Protein AF-A0A6A7FPW4-F1 (afdb_monomer_lite)

Secondary structure (DSSP, 8-state):
-EE--S-TT-EEEEEEEEETTEEEEEEEEEEE-GGG-EEEEEEEE-HHHHHHHHTTB-TTBPPPEEEEEEEEETTEEEEEEEEESSS-GGGTT-EEEEEEESS-HHHHHHHS-TTSEEEEE-TT-GGGSHHHHHBSS-GGG-S---S-TT------------------------S-HHHHHHHHHTTS----------------------PEEEEEEEE------

Organism: NCBI:txid1518452

Structure (mmCIF, N/CA/C/O backbone):
data_AF-A0A6A7FPW4-F1
#
_entry.id   AF-A0A6A7FPW4-F1
#
loop_
_atom_site.group_PDB
_atom_site.id
_atom_site.type_symbol
_atom_site.label_atom_id
_atom_site.label_alt_id
_atom_site.label_comp_id
_atom_site.label_asym_id
_atom_site.label_entity_id
_atom_site.label_seq_id
_atom_site.pdbx_PDB_ins_code
_atom_site.Cartn_x
_atom_site.Cartn_y
_atom_site.Cartn_z
_atom_site.occupancy
_atom_site.B_iso_or_equiv
_atom_site.auth_seq_id
_atom_site.auth_comp_id
_atom_site.auth_asym_id
_atom_site.auth_atom_id
_atom_site.pdbx_PDB_model_num
ATOM 1 N N . MET A 1 1 ? 3.398 -4.341 -7.302 1.00 93.88 1 MET A N 1
ATOM 2 C CA . MET A 1 1 ? 4.609 -5.181 -7.276 1.00 93.88 1 MET A CA 1
ATOM 3 C C . MET A 1 1 ? 5.795 -4.285 -6.994 1.00 93.88 1 MET A C 1
ATOM 5 O O . MET A 1 1 ? 5.805 -3.175 -7.522 1.00 93.88 1 MET A O 1
ATOM 9 N N . TYR A 1 2 ? 6.725 -4.730 -6.154 1.00 96.38 2 TYR A N 1
ATOM 10 C CA . TYR A 1 2 ? 7.958 -3.999 -5.864 1.00 96.38 2 TYR A CA 1
ATOM 11 C C . TYR A 1 2 ? 9.016 -4.259 -6.936 1.00 96.38 2 TYR A C 1
ATOM 13 O O . TYR A 1 2 ? 9.001 -5.298 -7.596 1.00 96.38 2 TYR A O 1
ATOM 21 N N . LEU A 1 3 ? 9.867 -3.266 -7.150 1.00 96.25 3 LEU A N 1
ATOM 22 C CA . LEU A 1 3 ? 10.919 -3.263 -8.156 1.00 96.25 3 LEU A CA 1
ATOM 23 C C . LEU A 1 3 ? 12.272 -3.187 -7.465 1.00 96.25 3 LEU A C 1
ATOM 25 O O . LEU A 1 3 ? 12.379 -2.608 -6.381 1.00 96.25 3 LEU A O 1
ATOM 29 N N . ARG A 1 4 ? 13.295 -3.742 -8.113 1.00 93.56 4 ARG A N 1
ATOM 30 C CA . ARG A 1 4 ? 14.661 -3.716 -7.594 1.00 93.56 4 ARG A CA 1
ATOM 31 C C . ARG A 1 4 ? 15.140 -2.269 -7.447 1.00 93.56 4 ARG A C 1
ATOM 33 O O . ARG A 1 4 ? 15.002 -1.462 -8.365 1.00 93.56 4 ARG A O 1
ATOM 40 N N . THR A 1 5 ? 15.723 -1.945 -6.298 1.00 90.25 5 THR A N 1
ATOM 41 C CA . THR A 1 5 ? 16.347 -0.643 -6.034 1.00 90.25 5 THR A CA 1
ATOM 42 C C . THR A 1 5 ? 17.806 -0.830 -5.629 1.00 90.25 5 THR A C 1
ATOM 44 O O . THR A 1 5 ? 18.178 -1.834 -5.027 1.00 90.25 5 THR A O 1
ATOM 47 N N . ASN A 1 6 ? 18.644 0.161 -5.938 1.00 84.00 6 ASN A N 1
ATOM 48 C CA . ASN A 1 6 ? 20.071 0.131 -5.588 1.00 84.00 6 ASN A CA 1
ATOM 49 C C . ASN A 1 6 ? 20.334 0.509 -4.119 1.00 84.00 6 ASN A C 1
ATOM 51 O O . ASN A 1 6 ? 21.436 0.322 -3.613 1.00 84.00 6 ASN A O 1
ATOM 55 N N . SER A 1 7 ? 19.323 1.032 -3.418 1.00 84.56 7 SER A N 1
ATOM 56 C CA . SER A 1 7 ? 19.434 1.492 -2.035 1.00 84.56 7 SER A CA 1
ATOM 57 C C . SER A 1 7 ? 18.351 0.866 -1.172 1.00 84.56 7 SER A C 1
ATOM 59 O O . SER A 1 7 ? 17.165 0.968 -1.478 1.00 84.56 7 SER A O 1
ATOM 61 N N . ARG A 1 8 ? 18.751 0.310 -0.021 1.00 78.56 8 ARG A N 1
ATOM 62 C CA . ARG A 1 8 ? 17.824 -0.234 0.991 1.00 78.56 8 ARG A CA 1
ATOM 63 C C . ARG A 1 8 ? 16.905 0.821 1.608 1.00 78.56 8 ARG A C 1
ATOM 65 O O . ARG A 1 8 ? 15.891 0.477 2.202 1.00 78.56 8 ARG A O 1
ATOM 72 N N . LYS A 1 9 ? 17.257 2.101 1.471 1.00 84.12 9 LYS A N 1
ATOM 73 C CA . LYS A 1 9 ? 16.432 3.227 1.918 1.00 84.12 9 LYS A CA 1
ATOM 74 C C . LYS A 1 9 ? 15.424 3.670 0.855 1.00 84.12 9 LYS A C 1
ATOM 76 O O . LYS A 1 9 ? 14.662 4.591 1.096 1.00 84.12 9 LYS A O 1
ATOM 81 N N . MET A 1 10 ? 15.409 3.048 -0.321 1.00 89.38 10 MET A N 1
ATOM 82 C CA . MET A 1 10 ? 14.499 3.399 -1.404 1.00 89.38 10 MET A CA 1
ATOM 83 C C . MET A 1 10 ? 13.593 2.220 -1.730 1.00 89.38 10 MET A C 1
ATOM 85 O O . MET A 1 10 ? 14.057 1.096 -1.911 1.00 89.38 10 MET A O 1
ATOM 89 N N . GLN A 1 11 ? 12.301 2.494 -1.870 1.00 93.88 11 GLN A N 1
ATOM 90 C CA . GLN A 1 11 ? 11.331 1.521 -2.355 1.00 93.88 11 GLN A CA 1
ATOM 91 C C . GLN A 1 11 ? 10.734 2.018 -3.664 1.00 93.88 11 GLN A C 1
ATOM 93 O O . GLN A 1 11 ? 10.229 3.137 -3.732 1.00 93.88 11 GLN A O 1
ATOM 98 N N . ALA A 1 12 ? 10.751 1.172 -4.688 1.00 95.69 12 ALA A N 1
ATOM 99 C CA . ALA A 1 12 ? 10.063 1.425 -5.942 1.00 95.69 12 ALA A CA 1
ATOM 100 C C . ALA A 1 12 ? 8.992 0.359 -6.153 1.00 95.69 12 ALA A C 1
ATOM 102 O O . ALA A 1 12 ? 9.189 -0.818 -5.845 1.00 95.69 12 ALA A O 1
ATOM 103 N N . ARG A 1 13 ? 7.831 0.762 -6.662 1.00 96.94 13 ARG A N 1
ATOM 104 C CA . ARG A 1 13 ? 6.754 -0.166 -7.002 1.00 96.94 13 ARG A CA 1
ATOM 105 C C . ARG A 1 13 ? 6.012 0.285 -8.241 1.00 96.94 13 ARG A C 1
ATOM 107 O O . ARG A 1 13 ? 5.817 1.475 -8.465 1.00 96.94 13 ARG A O 1
ATOM 114 N N . VAL A 1 14 ? 5.491 -0.690 -8.971 1.00 97.38 14 VAL A N 1
ATOM 115 C CA . VAL A 1 14 ? 4.517 -0.463 -10.033 1.00 97.38 14 VAL A CA 1
ATOM 116 C C . VAL A 1 14 ? 3.176 -1.098 -9.665 1.00 97.38 14 VAL A C 1
ATOM 118 O O . VAL A 1 14 ? 3.102 -2.212 -9.125 1.00 97.38 14 VAL A O 1
ATOM 121 N N . ARG A 1 15 ? 2.089 -0.376 -9.929 1.00 96.75 15 ARG A N 1
ATOM 122 C CA . ARG A 1 15 ? 0.710 -0.801 -9.688 1.00 96.75 15 ARG A CA 1
ATOM 123 C C . ARG A 1 15 ? -0.056 -0.815 -11.000 1.00 96.75 15 ARG A C 1
ATOM 125 O O . ARG A 1 15 ? 0.010 0.136 -11.763 1.00 96.75 15 ARG A O 1
ATOM 132 N N . LYS A 1 16 ? -0.829 -1.878 -11.202 1.00 96.44 16 LYS A N 1
ATOM 133 C CA . LYS A 1 16 ? -1.913 -1.959 -12.180 1.00 96.44 16 LYS A CA 1
ATOM 134 C C . LYS A 1 16 ? -3.228 -1.894 -11.406 1.00 96.44 16 LYS A C 1
ATOM 136 O O . LYS A 1 16 ? -3.387 -2.622 -10.424 1.00 96.44 16 LYS A O 1
ATOM 141 N N . ARG A 1 17 ? -4.154 -1.030 -11.806 1.00 95.62 17 ARG A N 1
ATOM 142 C CA . ARG A 1 17 ? -5.507 -0.942 -11.241 1.00 95.62 17 ARG A CA 1
ATOM 143 C C . ARG A 1 17 ? -6.504 -0.973 -12.385 1.00 95.62 17 ARG A C 1
ATOM 145 O O . ARG A 1 17 ? -6.276 -0.335 -13.399 1.00 95.62 17 ARG A O 1
ATOM 152 N N . GLY A 1 18 ? -7.605 -1.693 -12.233 1.00 93.38 18 GLY A N 1
ATOM 153 C CA . GLY A 1 18 ? -8.605 -1.737 -13.285 1.00 93.38 18 GLY A CA 1
ATOM 154 C C . GLY A 1 18 ? -9.732 -2.713 -13.015 1.00 93.38 18 GLY A C 1
ATOM 155 O O . GLY A 1 18 ? -9.607 -3.586 -12.159 1.00 93.38 18 GLY A O 1
ATOM 156 N N . ALA A 1 19 ? -10.807 -2.549 -13.773 1.00 89.38 19 ALA A N 1
ATOM 157 C CA . ALA A 1 19 ? -11.955 -3.442 -13.838 1.00 89.38 19 ALA A CA 1
ATOM 158 C C . ALA A 1 19 ? -12.462 -3.463 -15.287 1.00 89.38 19 ALA A C 1
ATOM 160 O O . ALA A 1 19 ? -12.210 -2.518 -16.035 1.00 89.38 19 ALA A O 1
ATOM 161 N N . ASN A 1 20 ? -13.156 -4.533 -15.682 1.00 90.12 20 ASN A N 1
ATOM 162 C CA . ASN A 1 20 ? -13.816 -4.647 -16.991 1.00 90.12 20 ASN A CA 1
ATOM 163 C C . ASN A 1 20 ? -12.886 -4.349 -18.187 1.00 90.12 20 ASN A C 1
ATOM 165 O O . ASN A 1 20 ? -13.249 -3.620 -19.100 1.00 90.12 20 ASN A O 1
ATOM 169 N N . GLY A 1 21 ? -11.649 -4.853 -18.148 1.00 89.19 21 GLY A N 1
ATOM 170 C CA . GLY A 1 21 ? -10.657 -4.659 -19.217 1.00 89.19 21 GLY A CA 1
ATOM 171 C C . GLY A 1 21 ? -9.939 -3.302 -19.229 1.00 89.19 21 GLY A C 1
ATOM 172 O O . GLY A 1 21 ? -8.865 -3.205 -19.813 1.00 89.19 21 GLY A O 1
ATOM 173 N N . ASN A 1 22 ? -10.443 -2.288 -18.517 1.00 93.50 22 ASN A N 1
ATOM 174 C CA . ASN A 1 22 ? -9.829 -0.958 -18.459 1.00 93.50 22 ASN A CA 1
ATOM 175 C C . ASN A 1 22 ? -8.827 -0.858 -17.316 1.00 93.50 22 ASN A C 1
ATOM 177 O O . ASN A 1 22 ? -9.140 -1.207 -16.171 1.00 93.50 22 ASN A O 1
ATOM 181 N N . HIS A 1 23 ? -7.607 -0.409 -17.616 1.00 96.19 23 HIS A N 1
ATOM 182 C CA . HIS A 1 23 ? -6.488 -0.443 -16.679 1.00 96.19 23 HIS A CA 1
ATOM 183 C C . HIS A 1 23 ? -5.724 0.883 -16.645 1.00 96.19 23 HIS A C 1
ATOM 185 O O . HIS A 1 23 ? -5.383 1.434 -17.685 1.00 96.19 23 HIS A O 1
ATOM 191 N N . SER A 1 24 ? -5.406 1.349 -15.440 1.00 96.81 24 SER A N 1
ATOM 192 C CA . SER A 1 24 ? -4.439 2.410 -15.179 1.00 96.81 24 SER A CA 1
ATOM 193 C C . SER A 1 24 ? -3.189 1.844 -14.514 1.00 96.81 24 SER A C 1
ATOM 195 O O . SER A 1 24 ? -3.234 0.840 -13.785 1.00 96.81 24 SER A O 1
ATOM 197 N N . TYR A 1 25 ? -2.059 2.492 -14.780 1.00 97.88 25 TYR A N 1
ATOM 198 C CA . TYR A 1 25 ? -0.754 2.058 -14.311 1.00 97.88 25 TYR A CA 1
ATOM 199 C C . TYR A 1 25 ? -0.054 3.210 -13.610 1.00 97.88 25 TYR A C 1
ATOM 201 O O . TYR A 1 25 ? 0.018 4.319 -14.129 1.00 97.88 25 TYR A O 1
ATOM 209 N N . THR A 1 26 ? 0.476 2.943 -12.425 1.00 97.69 26 THR A N 1
ATOM 210 C CA . THR A 1 26 ? 1.168 3.951 -11.624 1.00 97.69 26 THR A CA 1
ATOM 211 C C . THR A 1 26 ? 2.503 3.398 -11.170 1.00 97.69 26 THR A C 1
ATOM 213 O O . THR A 1 26 ? 2.572 2.289 -10.636 1.00 97.69 26 THR A O 1
ATOM 216 N N . TYR A 1 27 ? 3.547 4.190 -11.349 1.00 97.38 27 TYR A N 1
ATOM 217 C CA . TYR A 1 27 ? 4.867 3.959 -10.793 1.00 97.38 27 TYR A CA 1
ATOM 218 C C . TYR A 1 27 ? 5.038 4.827 -9.544 1.00 97.38 27 TYR A C 1
ATOM 220 O O . TYR A 1 27 ? 4.577 5.967 -9.501 1.00 97.38 27 TYR A O 1
ATOM 228 N N . THR A 1 28 ? 5.628 4.283 -8.485 1.00 96.12 28 THR A N 1
ATOM 229 C CA . THR A 1 28 ? 5.795 4.990 -7.213 1.00 96.12 28 THR A CA 1
ATOM 230 C C . THR A 1 28 ? 7.192 4.774 -6.665 1.00 96.12 28 THR A C 1
ATOM 232 O O . THR A 1 28 ? 7.610 3.625 -6.522 1.00 96.12 28 THR A O 1
ATOM 235 N N . ILE A 1 29 ? 7.869 5.863 -6.302 1.00 94.12 29 ILE A N 1
ATOM 236 C CA . ILE A 1 29 ? 9.139 5.842 -5.568 1.00 94.12 29 ILE A CA 1
ATOM 237 C C . ILE A 1 29 ? 8.903 6.441 -4.189 1.00 94.12 29 ILE A C 1
ATOM 239 O O . ILE A 1 29 ? 8.349 7.531 -4.075 1.00 94.12 29 ILE A O 1
ATOM 243 N N . ARG A 1 30 ? 9.371 5.748 -3.153 1.00 91.62 30 ARG A N 1
ATOM 244 C CA . ARG A 1 30 ? 9.494 6.268 -1.792 1.00 91.62 30 ARG A CA 1
ATOM 245 C C . ARG A 1 30 ? 10.971 6.351 -1.440 1.00 91.62 30 ARG A C 1
ATOM 247 O O . ARG A 1 30 ? 11.658 5.328 -1.477 1.00 91.62 30 ARG A O 1
ATOM 254 N N . LYS A 1 31 ? 11.450 7.545 -1.102 1.00 87.94 31 LYS A N 1
ATOM 255 C CA . LYS A 1 31 ? 12.828 7.779 -0.650 1.00 87.94 31 LYS A CA 1
ATOM 256 C C . LYS A 1 31 ? 12.838 8.739 0.544 1.00 87.94 31 LYS A C 1
ATOM 258 O O . LYS A 1 31 ? 11.992 9.632 0.595 1.00 87.94 31 LYS A O 1
ATOM 263 N N . PRO A 1 32 ? 13.749 8.568 1.512 1.00 81.44 32 PRO A N 1
ATOM 264 C CA . PRO A 1 32 ? 13.927 9.537 2.574 1.00 81.44 32 PRO A CA 1
ATOM 265 C C . PRO A 1 32 ? 14.565 10.803 2.011 1.00 81.44 32 PRO A C 1
ATOM 267 O O . PRO A 1 32 ? 15.451 10.743 1.156 1.00 81.44 32 PRO A O 1
ATOM 270 N N . GLU A 1 33 ? 14.125 11.938 2.526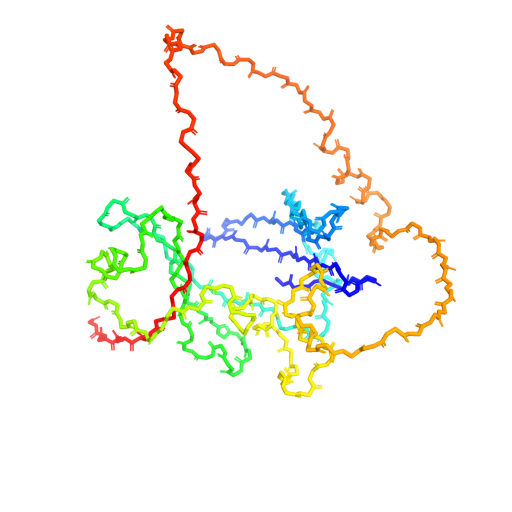 1.00 77.44 33 GLU A N 1
ATOM 271 C CA . GLU A 1 33 ? 14.728 13.239 2.286 1.00 77.44 33 GLU A CA 1
ATOM 272 C C . GLU A 1 33 ? 15.519 13.696 3.524 1.00 77.44 33 GLU A C 1
ATOM 274 O O . GLU A 1 33 ? 15.566 13.026 4.566 1.00 77.44 33 GLU A O 1
ATOM 279 N N . LYS A 1 34 ? 16.186 14.847 3.407 1.00 65.69 34 LYS A N 1
ATOM 280 C CA . LYS A 1 34 ? 16.833 15.528 4.527 1.00 65.69 34 LYS A CA 1
ATOM 281 C C . LYS A 1 34 ? 15.786 15.781 5.625 1.00 65.69 34 LYS A C 1
ATOM 283 O O . LYS A 1 34 ? 14.620 16.014 5.334 1.00 65.69 34 LYS A O 1
ATOM 288 N N . LEU A 1 35 ? 16.207 15.719 6.891 1.00 69.25 35 LEU A N 1
ATOM 289 C CA . LEU A 1 35 ? 15.355 15.911 8.083 1.00 69.25 35 LEU A CA 1
ATOM 290 C C . LEU A 1 35 ? 14.361 14.773 8.400 1.00 69.25 35 LEU A C 1
ATOM 292 O O . LEU A 1 35 ? 13.489 14.936 9.248 1.00 69.25 35 LEU A O 1
ATOM 296 N N . GLY A 1 36 ? 14.518 13.589 7.797 1.00 70.31 36 GLY A N 1
ATOM 297 C CA . GLY A 1 36 ? 13.776 12.386 8.204 1.00 70.31 36 GLY A CA 1
ATOM 298 C C . GLY A 1 36 ? 12.351 12.288 7.657 1.00 70.31 36 GLY A C 1
ATOM 299 O O . GLY A 1 36 ? 11.612 11.388 8.055 1.00 70.31 36 GLY A O 1
ATOM 300 N N . GLN A 1 37 ? 11.979 13.173 6.732 1.00 80.00 37 GLN A N 1
ATOM 301 C CA . GLN A 1 37 ? 10.748 13.054 5.960 1.00 80.00 37 GLN A CA 1
ATOM 302 C C . GLN A 1 37 ? 10.899 11.980 4.874 1.00 80.00 37 GLN A C 1
ATOM 304 O O . GLN A 1 37 ? 11.999 11.720 4.383 1.00 80.00 37 GLN A O 1
ATOM 309 N N . ILE A 1 38 ? 9.794 11.337 4.496 1.00 84.94 38 ILE A N 1
ATOM 310 C CA . ILE A 1 38 ? 9.751 10.379 3.386 1.00 84.94 38 ILE A CA 1
ATOM 311 C C . ILE A 1 38 ? 8.940 11.016 2.268 1.00 84.94 38 ILE A C 1
ATOM 313 O O . ILE A 1 38 ? 7.758 11.296 2.455 1.00 84.94 38 ILE A O 1
ATOM 317 N N . VAL A 1 39 ? 9.551 11.183 1.098 1.00 88.38 39 VAL A N 1
ATOM 318 C CA . VAL A 1 39 ? 8.845 11.646 -0.096 1.00 88.38 39 VAL A CA 1
ATOM 319 C C . VAL A 1 39 ? 8.360 10.447 -0.893 1.00 88.38 39 VAL A C 1
ATOM 321 O O . VAL A 1 39 ? 9.139 9.556 -1.247 1.00 88.38 39 VAL A O 1
ATOM 324 N N . GLU A 1 40 ? 7.059 10.435 -1.176 1.00 91.81 40 GLU A N 1
ATOM 325 C CA . GLU A 1 40 ? 6.422 9.504 -2.102 1.00 91.81 40 GLU A CA 1
ATOM 326 C C . GLU A 1 40 ? 6.080 10.235 -3.405 1.00 91.81 40 GLU A C 1
ATOM 328 O O . GLU A 1 40 ? 5.202 11.092 -3.437 1.00 91.81 40 GLU A O 1
ATOM 333 N N . VAL A 1 41 ? 6.752 9.868 -4.496 1.00 94.00 41 VAL A N 1
ATOM 334 C CA . VAL A 1 41 ? 6.450 10.373 -5.841 1.00 94.00 41 VAL A CA 1
ATOM 335 C C . VAL A 1 41 ? 5.626 9.330 -6.578 1.00 94.00 41 VAL A C 1
ATOM 337 O O . VAL A 1 41 ? 6.024 8.165 -6.652 1.00 94.00 41 VAL A O 1
ATOM 340 N N . ARG A 1 42 ? 4.484 9.739 -7.137 1.00 95.50 42 ARG A N 1
ATOM 341 C CA . ARG A 1 42 ? 3.575 8.877 -7.903 1.00 95.50 42 ARG A CA 1
ATOM 342 C C . ARG A 1 42 ? 3.424 9.417 -9.318 1.00 95.50 42 ARG A C 1
ATOM 344 O O . ARG A 1 42 ? 2.945 10.529 -9.495 1.00 95.50 42 ARG A O 1
ATOM 351 N N . THR A 1 43 ? 3.740 8.593 -10.309 1.00 96.31 43 THR A N 1
ATOM 352 C CA . THR A 1 43 ? 3.668 8.967 -11.727 1.00 96.31 43 THR A CA 1
ATOM 353 C C . THR A 1 43 ? 2.745 8.011 -12.469 1.00 96.31 43 THR A C 1
ATOM 355 O O . THR A 1 43 ? 2.832 6.792 -12.289 1.00 96.31 43 THR A O 1
ATOM 358 N N . GLN A 1 44 ? 1.839 8.544 -13.290 1.00 97.06 44 GLN A N 1
ATOM 359 C CA . GLN A 1 44 ? 1.067 7.719 -14.222 1.00 97.06 44 GLN A CA 1
ATOM 360 C C . GLN A 1 44 ? 1.985 7.244 -15.343 1.00 97.06 44 GLN A C 1
ATOM 362 O O . GLN A 1 44 ? 2.811 8.008 -15.831 1.00 97.06 44 GLN A O 1
ATOM 367 N N . VAL A 1 45 ? 1.851 5.984 -15.739 1.00 97.00 45 VAL A N 1
ATOM 368 C CA . VAL A 1 45 ? 2.699 5.390 -16.776 1.00 97.00 45 VAL A CA 1
ATOM 369 C C . VAL A 1 45 ? 1.858 4.689 -17.828 1.00 97.00 45 VAL A C 1
ATOM 371 O O . VAL A 1 45 ? 0.711 4.304 -17.582 1.00 97.00 45 VAL A O 1
ATOM 374 N N . THR A 1 46 ? 2.427 4.515 -19.018 1.00 97.06 46 THR A N 1
ATOM 375 C CA . THR A 1 46 ? 1.746 3.788 -20.088 1.00 97.06 46 THR A CA 1
ATOM 376 C C . THR A 1 46 ? 1.765 2.280 -19.824 1.00 97.06 46 THR A C 1
ATOM 378 O O . THR A 1 46 ? 2.535 1.768 -19.006 1.00 97.06 46 THR A O 1
ATOM 381 N N . GLN A 1 47 ? 0.941 1.526 -20.558 1.00 95.94 47 GLN A N 1
ATOM 382 C CA . GLN A 1 47 ? 0.996 0.062 -20.519 1.00 95.94 47 GLN A CA 1
ATOM 383 C C . GLN A 1 47 ? 2.378 -0.470 -20.931 1.00 95.94 47 GLN A C 1
ATOM 385 O O . GLN A 1 47 ? 2.845 -1.448 -20.350 1.00 95.94 47 GLN A O 1
ATOM 390 N N . ARG A 1 48 ? 3.039 0.166 -21.908 1.00 96.56 48 ARG A N 1
ATOM 391 C CA . ARG A 1 48 ? 4.380 -0.225 -22.364 1.00 96.56 48 ARG A CA 1
ATOM 392 C C . ARG A 1 48 ? 5.397 -0.085 -21.235 1.00 96.56 48 ARG A C 1
ATOM 394 O O . ARG A 1 48 ? 6.088 -1.050 -20.928 1.00 96.56 48 ARG A O 1
ATOM 401 N N . ASP A 1 49 ? 5.417 1.068 -20.573 1.00 95.75 49 ASP A N 1
ATOM 402 C CA . ASP A 1 49 ? 6.326 1.329 -19.451 1.00 95.75 49 ASP A CA 1
ATOM 403 C C . ASP A 1 49 ? 6.058 0.376 -18.285 1.00 95.75 49 ASP A C 1
ATOM 405 O O . ASP A 1 49 ? 6.988 -0.096 -17.635 1.00 95.75 49 ASP A O 1
ATOM 409 N N . TRP A 1 50 ? 4.788 0.027 -18.046 1.00 96.12 50 TRP A N 1
ATOM 410 C CA . TRP A 1 50 ? 4.426 -0.992 -17.063 1.00 96.12 50 TRP A CA 1
ATOM 411 C C . TRP A 1 50 ? 5.012 -2.368 -17.404 1.00 96.12 50 TRP A C 1
ATOM 413 O O . TRP A 1 50 ? 5.528 -3.035 -16.508 1.00 96.12 50 TRP A O 1
ATOM 423 N N . ILE A 1 51 ? 4.949 -2.802 -18.670 1.00 95.50 51 ILE A N 1
ATOM 424 C CA . ILE A 1 51 ? 5.535 -4.079 -19.115 1.00 95.50 51 ILE A CA 1
ATOM 425 C C . ILE A 1 51 ? 7.055 -4.054 -18.922 1.00 95.50 51 ILE A C 1
ATOM 427 O O . ILE A 1 51 ? 7.603 -4.998 -18.355 1.00 95.50 51 ILE A O 1
ATOM 431 N N . THR A 1 52 ? 7.719 -2.969 -19.324 1.00 95.56 52 THR A N 1
ATOM 432 C CA . THR A 1 52 ? 9.167 -2.795 -19.142 1.00 95.56 52 THR A CA 1
ATOM 433 C C . THR A 1 52 ? 9.550 -2.837 -17.663 1.00 95.56 52 THR A C 1
ATOM 435 O O . THR A 1 52 ? 10.392 -3.639 -17.266 1.00 95.56 52 THR A O 1
ATOM 438 N N . ALA A 1 53 ? 8.878 -2.048 -16.819 1.00 93.81 53 ALA A N 1
ATOM 439 C CA . ALA A 1 53 ? 9.121 -2.021 -15.378 1.00 93.81 53 ALA A CA 1
ATOM 440 C C . ALA A 1 53 ? 8.854 -3.384 -14.725 1.00 93.81 53 ALA A C 1
ATOM 442 O O . ALA A 1 53 ? 9.550 -3.774 -13.792 1.00 93.81 53 ALA A O 1
ATOM 443 N N . LYS A 1 54 ? 7.877 -4.150 -15.229 1.00 92.75 54 LYS A N 1
ATOM 444 C CA . LYS A 1 54 ? 7.606 -5.508 -14.747 1.00 92.75 54 LYS A CA 1
ATOM 445 C C . LYS A 1 54 ? 8.810 -6.441 -14.939 1.00 92.75 54 LYS A C 1
ATOM 447 O O . LYS A 1 54 ? 8.998 -7.326 -14.112 1.00 92.75 54 LYS A O 1
ATOM 452 N N . GLY A 1 55 ? 9.633 -6.229 -15.969 1.00 92.50 55 GLY A N 1
ATOM 453 C CA . GLY A 1 55 ? 10.889 -6.961 -16.173 1.00 92.50 55 GLY A CA 1
ATOM 454 C C . GLY A 1 55 ? 11.956 -6.693 -15.103 1.00 92.50 55 GLY A C 1
ATOM 455 O O . GLY A 1 55 ? 12.879 -7.482 -14.958 1.00 92.50 55 GLY A O 1
ATOM 456 N N . GLN A 1 56 ? 11.807 -5.621 -14.318 1.00 93.19 56 GLN A N 1
ATOM 457 C CA . GLN A 1 56 ? 12.688 -5.251 -13.204 1.00 93.19 56 GLN A CA 1
ATOM 458 C C . GLN A 1 56 ? 12.065 -5.566 -11.832 1.00 93.19 56 GLN A C 1
ATOM 460 O O . GLN A 1 56 ? 12.396 -4.932 -10.822 1.00 93.19 56 GLN A O 1
ATOM 465 N N . ALA A 1 57 ? 11.116 -6.508 -11.796 1.00 95.38 57 ALA A N 1
ATOM 466 C CA . ALA A 1 57 ? 10.507 -6.976 -10.559 1.00 95.38 57 ALA A CA 1
ATOM 467 C C . ALA A 1 57 ? 11.582 -7.389 -9.549 1.00 95.38 57 ALA A C 1
ATOM 469 O O . ALA A 1 57 ? 12.563 -8.046 -9.898 1.00 95.38 57 ALA A O 1
ATOM 470 N N . ASP A 1 58 ? 11.384 -7.006 -8.292 1.00 95.12 58 ASP A N 1
ATOM 471 C CA . ASP A 1 58 ? 12.246 -7.493 -7.228 1.00 95.12 58 ASP A CA 1
ATOM 472 C C . ASP A 1 58 ? 11.940 -8.970 -6.954 1.00 95.12 58 ASP A C 1
ATOM 474 O O . ASP A 1 58 ? 10.804 -9.336 -6.644 1.00 95.12 58 ASP A O 1
ATOM 478 N N . GLU A 1 59 ? 12.957 -9.816 -7.080 1.00 94.06 59 GLU A N 1
ATOM 479 C CA . GLU A 1 59 ? 12.837 -11.259 -6.897 1.00 94.06 59 GLU A CA 1
ATOM 480 C C . GLU A 1 59 ? 12.596 -11.632 -5.433 1.00 94.06 59 GLU A C 1
ATOM 482 O O . GLU A 1 59 ? 12.022 -12.688 -5.182 1.00 94.06 59 GLU A O 1
ATOM 487 N 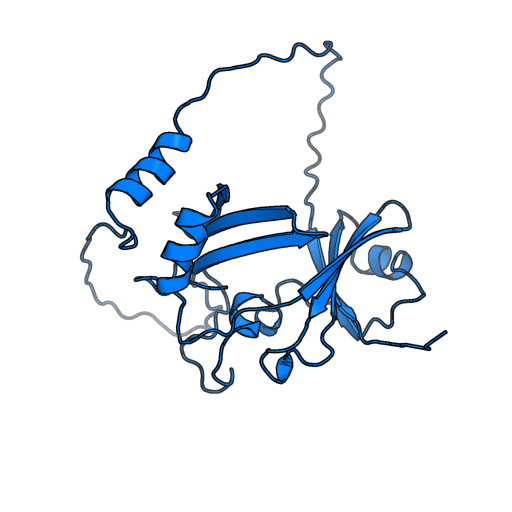N . GLU A 1 60 ? 12.924 -10.754 -4.483 1.00 93.44 60 GLU A N 1
ATOM 488 C CA . GLU A 1 60 ? 12.674 -10.951 -3.048 1.00 93.44 60 GLU A CA 1
ATOM 489 C C . GLU A 1 60 ? 11.210 -10.714 -2.654 1.00 93.44 60 GLU A C 1
ATOM 491 O O . GLU A 1 60 ? 10.806 -10.976 -1.519 1.00 93.44 60 GLU A O 1
ATOM 496 N N . HIS A 1 61 ? 10.387 -10.232 -3.590 1.00 94.62 61 HIS A N 1
ATOM 497 C CA . HIS A 1 61 ? 9.006 -9.857 -3.336 1.00 94.62 61 HIS A CA 1
ATOM 498 C C . HIS A 1 61 ? 8.020 -10.630 -4.221 1.00 94.62 61 HIS A C 1
ATOM 500 O O . HIS A 1 61 ? 8.189 -10.791 -5.430 1.00 94.62 61 HIS A O 1
ATOM 506 N N . PHE A 1 62 ? 6.915 -11.068 -3.627 1.00 94.75 62 PHE A N 1
ATOM 507 C CA . PHE A 1 62 ? 5.735 -11.501 -4.355 1.00 94.75 62 PHE A CA 1
ATOM 508 C C . PHE A 1 62 ? 4.977 -10.297 -4.936 1.00 94.75 62 PHE A C 1
ATOM 510 O O . PHE A 1 62 ? 4.814 -9.262 -4.275 1.00 94.75 62 PHE A O 1
ATOM 517 N N . PRO A 1 63 ? 4.422 -10.414 -6.154 1.00 95.12 63 PRO A N 1
ATOM 518 C CA . PRO A 1 63 ? 3.366 -9.517 -6.588 1.00 95.12 63 PRO A CA 1
ATOM 519 C C . PRO A 1 63 ? 2.167 -9.637 -5.638 1.00 95.12 63 PRO A C 1
ATOM 521 O O . PRO A 1 63 ? 1.696 -10.733 -5.362 1.00 95.12 63 PRO A O 1
ATOM 524 N N . ILE A 1 64 ? 1.656 -8.505 -5.152 1.00 95.00 64 ILE A N 1
ATOM 525 C CA . ILE A 1 64 ? 0.451 -8.485 -4.315 1.00 95.00 64 ILE A CA 1
ATOM 526 C C . ILE A 1 64 ? -0.785 -8.313 -5.189 1.00 95.00 64 ILE A C 1
ATOM 528 O O . ILE A 1 64 ? -0.907 -7.322 -5.920 1.00 95.00 64 ILE A O 1
ATOM 532 N N .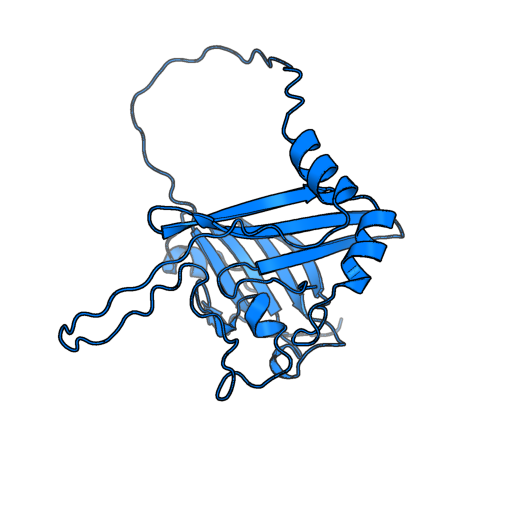 TYR A 1 65 ? -1.724 -9.241 -5.033 1.00 95.69 65 TYR A N 1
ATOM 533 C CA . TYR A 1 65 ? -3.060 -9.183 -5.608 1.00 95.69 65 TYR A CA 1
ATOM 534 C C . TYR A 1 65 ? -4.071 -8.894 -4.504 1.00 95.69 65 TYR A C 1
ATOM 536 O O . TYR A 1 65 ? -4.034 -9.493 -3.432 1.00 95.69 65 TYR A O 1
ATOM 544 N N . LYS A 1 66 ? -4.976 -7.947 -4.755 1.00 95.50 66 LYS A N 1
ATOM 545 C CA . LYS A 1 66 ? -6.046 -7.614 -3.816 1.00 95.50 66 LYS A CA 1
ATOM 546 C C . LYS A 1 66 ? -7.269 -7.056 -4.522 1.00 95.50 66 LYS A C 1
ATOM 548 O O . LYS A 1 66 ? -7.152 -6.358 -5.531 1.00 95.50 66 LYS A O 1
ATOM 553 N N . THR A 1 67 ? -8.436 -7.334 -3.960 1.00 95.62 67 THR A N 1
ATOM 554 C CA . THR A 1 67 ? -9.691 -6.670 -4.314 1.00 95.62 67 THR A CA 1
ATOM 555 C C . THR A 1 67 ? -9.910 -5.529 -3.328 1.00 95.62 67 THR A C 1
ATOM 557 O O . THR A 1 67 ? -10.026 -5.785 -2.134 1.00 95.62 67 THR A O 1
ATOM 560 N N . ARG A 1 68 ? -9.974 -4.283 -3.811 1.00 95.50 68 ARG A N 1
ATOM 561 C CA . ARG A 1 68 ? -10.292 -3.116 -2.975 1.00 95.50 68 ARG A CA 1
ATOM 562 C C . ARG A 1 68 ? -11.766 -2.758 -3.133 1.00 95.50 68 ARG A C 1
ATOM 564 O O . ARG A 1 68 ? -12.193 -2.449 -4.244 1.00 95.50 68 ARG A O 1
ATOM 571 N N . ARG A 1 69 ? -12.520 -2.786 -2.037 1.00 94.81 69 ARG A N 1
ATOM 572 C CA . ARG A 1 69 ? -13.886 -2.257 -1.954 1.00 94.81 69 ARG A CA 1
ATOM 573 C C . ARG A 1 69 ? -13.831 -0.904 -1.262 1.00 94.81 69 ARG A C 1
ATOM 575 O O . ARG A 1 69 ? -13.276 -0.801 -0.175 1.00 94.81 69 ARG A O 1
ATOM 582 N N . CYS A 1 70 ? -14.386 0.115 -1.895 1.00 93.88 70 CYS A N 1
ATOM 583 C CA . CYS A 1 70 ? -14.485 1.447 -1.319 1.00 93.88 70 CYS A CA 1
ATOM 584 C C . CYS A 1 70 ? -15.945 1.725 -0.988 1.00 93.88 70 CYS A C 1
ATOM 586 O O . CYS A 1 70 ? -16.806 1.458 -1.826 1.00 93.88 70 CYS A O 1
ATOM 588 N N . PHE A 1 71 ? -16.224 2.242 0.201 1.00 93.94 71 PHE A N 1
ATOM 589 C CA . PHE A 1 71 ? -17.588 2.552 0.618 1.00 93.94 71 PHE A CA 1
ATOM 590 C C . PHE A 1 71 ? -17.599 3.670 1.659 1.00 93.94 71 PHE A C 1
ATOM 592 O O . PHE A 1 71 ? -16.602 3.905 2.340 1.00 93.94 71 PHE A O 1
ATOM 599 N N . LEU A 1 72 ? -18.736 4.353 1.756 1.00 93.38 72 LEU A N 1
ATOM 600 C CA . LEU A 1 72 ? -19.015 5.341 2.791 1.00 93.38 72 LEU A CA 1
ATOM 601 C C . LEU A 1 72 ? -19.849 4.676 3.890 1.00 93.38 72 LEU A C 1
ATOM 603 O O . LEU A 1 72 ? -20.779 3.927 3.586 1.00 93.38 72 LEU A O 1
ATOM 607 N N . TYR A 1 73 ? -19.515 4.931 5.150 1.00 91.75 73 TYR A N 1
ATOM 608 C CA . TYR A 1 73 ? -20.289 4.475 6.302 1.00 91.75 73 TYR A CA 1
ATOM 609 C C . TYR A 1 73 ? -20.090 5.458 7.456 1.00 91.75 73 TYR A C 1
ATOM 611 O O . TYR A 1 73 ? -18.948 5.785 7.760 1.00 91.75 73 TYR A O 1
ATOM 619 N N . ASN A 1 74 ? -21.172 5.933 8.084 1.00 90.50 74 ASN A N 1
ATOM 620 C CA . ASN A 1 74 ? -21.123 6.949 9.150 1.00 90.50 74 ASN A CA 1
ATOM 621 C C . ASN A 1 74 ? -20.242 8.162 8.794 1.00 90.50 74 ASN A C 1
ATOM 623 O O . ASN A 1 74 ? -19.352 8.529 9.559 1.00 90.50 74 ASN A O 1
ATOM 627 N N . ASP A 1 75 ? -20.440 8.713 7.592 1.00 88.62 75 ASP A N 1
ATOM 628 C CA . ASP A 1 75 ? -19.685 9.853 7.042 1.00 88.62 75 ASP A CA 1
ATOM 629 C C . ASP A 1 75 ? -18.167 9.643 6.935 1.00 88.62 75 ASP A C 1
ATOM 631 O O . ASP A 1 75 ? -17.405 10.573 6.684 1.00 88.62 75 ASP A O 1
ATOM 635 N N . GLN A 1 76 ? -17.720 8.392 7.051 1.00 89.69 76 GLN A N 1
ATOM 636 C CA . GLN A 1 76 ? -16.328 8.007 6.926 1.00 89.69 76 GLN A CA 1
ATOM 637 C C . GLN A 1 76 ? -16.122 7.174 5.660 1.00 89.69 76 GLN A C 1
ATOM 639 O O . GLN A 1 76 ? -16.830 6.198 5.388 1.00 89.69 76 GLN A O 1
ATOM 644 N N . TYR A 1 77 ? -15.138 7.577 4.857 1.00 92.81 77 TYR A N 1
ATOM 645 C CA . TYR A 1 77 ? -14.740 6.842 3.662 1.00 92.81 77 TYR A CA 1
ATOM 646 C C . TYR A 1 77 ? -13.756 5.732 4.020 1.00 92.81 77 TYR A C 1
ATOM 648 O O . TYR A 1 77 ? -12.677 6.000 4.548 1.00 92.81 77 TYR A O 1
ATOM 656 N N . TYR A 1 78 ? -14.107 4.500 3.664 1.00 93.62 78 TYR A N 1
ATOM 657 C CA . TYR A 1 78 ? -13.312 3.315 3.944 1.00 93.62 78 TYR A CA 1
ATOM 658 C C . TYR A 1 78 ? -12.802 2.651 2.669 1.00 93.62 78 TYR A C 1
ATOM 660 O O . TYR A 1 78 ? -13.487 2.588 1.643 1.00 93.62 78 TYR A O 1
ATOM 668 N N . GLN A 1 79 ? -11.606 2.074 2.764 1.00 95.38 79 GLN A N 1
ATOM 669 C CA . GLN A 1 79 ? -11.023 1.202 1.753 1.00 95.38 79 GLN A CA 1
ATOM 670 C C . GLN A 1 79 ? -10.762 -0.171 2.372 1.00 95.38 79 GLN A C 1
ATOM 672 O O . GLN A 1 79 ? -9.851 -0.340 3.172 1.00 95.38 79 GLN A O 1
ATOM 677 N N . LEU A 1 80 ? -11.556 -1.167 1.991 1.00 95.44 80 LEU A N 1
ATOM 678 C CA . LEU A 1 80 ? -11.369 -2.551 2.409 1.00 95.44 80 LEU A CA 1
ATOM 679 C C . LEU A 1 80 ? -10.556 -3.305 1.359 1.00 95.44 80 LEU A C 1
ATOM 681 O O . LEU A 1 80 ? -11.043 -3.590 0.262 1.00 95.44 80 LEU A O 1
ATOM 685 N N . ASP A 1 81 ? -9.329 -3.650 1.716 1.00 95.94 81 ASP A N 1
ATOM 686 C CA . ASP A 1 81 ? -8.451 -4.512 0.945 1.00 95.94 81 ASP A CA 1
ATOM 687 C C . ASP A 1 81 ? -8.621 -5.968 1.338 1.00 95.94 81 ASP A C 1
ATOM 689 O O . ASP A 1 81 ? -8.372 -6.347 2.478 1.00 95.94 81 ASP A O 1
ATOM 693 N N . ILE A 1 82 ? -8.975 -6.794 0.359 1.00 95.31 82 ILE A N 1
ATOM 694 C CA . ILE A 1 82 ? -9.069 -8.246 0.489 1.00 95.31 82 ILE A CA 1
ATOM 695 C C . ILE A 1 82 ? -7.909 -8.848 -0.296 1.00 95.31 82 ILE A C 1
ATOM 697 O O . ILE A 1 82 ? -7.912 -8.783 -1.531 1.00 95.31 82 ILE A O 1
ATOM 701 N N . TYR A 1 83 ? -6.913 -9.396 0.400 1.00 95.25 83 TYR A N 1
ATOM 702 C CA . TYR A 1 83 ? -5.743 -10.005 -0.233 1.00 95.25 83 TYR A CA 1
ATOM 703 C C . TYR A 1 83 ? -6.133 -11.301 -0.947 1.00 95.25 83 TYR A C 1
ATOM 705 O O . TYR A 1 83 ? -7.019 -12.036 -0.509 1.00 95.25 83 TYR A O 1
ATOM 713 N N . ARG A 1 84 ? -5.514 -11.539 -2.104 1.00 94.88 84 ARG A N 1
ATOM 714 C CA . ARG A 1 84 ? -5.824 -12.650 -3.004 1.00 94.88 84 ARG A CA 1
ATOM 715 C C . ARG A 1 84 ? -4.566 -13.431 -3.335 1.00 94.88 84 ARG A C 1
ATOM 717 O O . ARG A 1 84 ? -3.474 -12.871 -3.407 1.00 94.88 84 ARG A O 1
ATOM 724 N N . GLU A 1 85 ? -4.761 -14.711 -3.600 1.00 93.31 85 GLU A N 1
ATOM 725 C CA . GLU A 1 85 ? -3.729 -15.571 -4.157 1.00 93.31 85 GLU A CA 1
ATOM 726 C C . GLU A 1 85 ? -3.413 -15.191 -5.620 1.00 93.31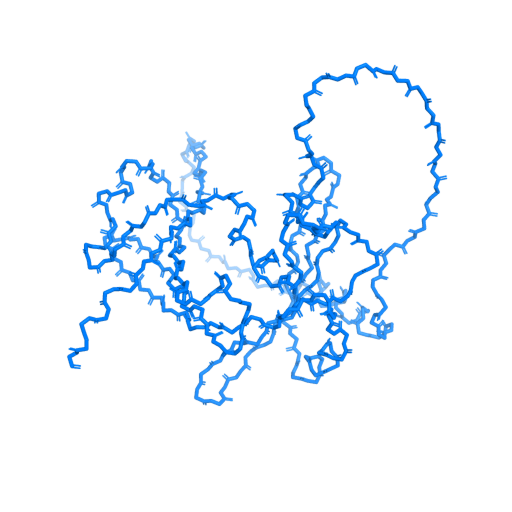 85 GLU A C 1
ATOM 728 O O . GLU A 1 85 ? -4.290 -14.671 -6.321 1.00 93.31 85 GLU A O 1
ATOM 733 N N . PRO A 1 86 ? -2.180 -15.441 -6.099 1.00 93.06 86 PRO A N 1
ATOM 734 C CA . PRO A 1 86 ? -1.038 -15.975 -5.350 1.00 93.06 86 PRO A CA 1
ATOM 735 C C . PRO A 1 86 ? -0.434 -14.929 -4.398 1.00 93.06 86 PRO A C 1
ATOM 737 O O . PRO A 1 86 ? -0.223 -13.778 -4.771 1.00 93.06 86 PRO A O 1
ATOM 740 N N . CYS A 1 87 ? -0.155 -15.325 -3.156 1.00 90.62 87 CYS A N 1
ATOM 741 C CA . CYS A 1 87 ? 0.446 -14.463 -2.137 1.00 90.62 87 CYS A CA 1
ATOM 742 C C . CYS A 1 87 ? 1.221 -15.299 -1.107 1.00 90.62 87 CYS A C 1
ATOM 744 O O . CYS A 1 87 ? 1.105 -16.524 -1.085 1.00 90.62 87 CYS A O 1
ATOM 746 N N . HIS A 1 88 ? 2.014 -14.649 -0.252 1.00 92.12 88 HIS A N 1
ATOM 747 C CA . HIS A 1 88 ? 2.655 -15.330 0.873 1.00 92.12 88 HIS A CA 1
ATOM 748 C C . HIS A 1 88 ? 1.594 -15.870 1.852 1.00 92.12 88 HIS A C 1
ATOM 750 O O . HIS A 1 88 ? 0.558 -15.233 2.036 1.00 92.12 88 HIS A O 1
ATOM 756 N N . GLN A 1 89 ? 1.864 -16.983 2.548 1.00 91.56 89 GLN A N 1
ATOM 757 C CA . GLN A 1 89 ? 0.919 -17.617 3.490 1.00 91.56 89 GLN A CA 1
ATOM 758 C C . GLN A 1 89 ? 0.350 -16.642 4.537 1.00 91.56 89 GLN A C 1
ATOM 760 O O . GLN A 1 89 ? -0.836 -16.677 4.846 1.00 91.56 89 GLN A O 1
ATOM 765 N N . ARG A 1 90 ? 1.170 -15.698 5.014 1.00 92.31 90 ARG A N 1
ATOM 766 C CA . ARG A 1 90 ? 0.773 -14.612 5.935 1.00 92.31 90 ARG A CA 1
ATOM 767 C C . ARG A 1 90 ? -0.336 -13.687 5.410 1.00 92.31 90 ARG A C 1
ATOM 769 O O . ARG A 1 90 ? -1.000 -13.024 6.198 1.00 92.31 90 ARG A O 1
ATOM 776 N N . CYS A 1 91 ? -0.526 -13.621 4.093 1.00 92.06 91 CYS A N 1
ATOM 777 C CA . CYS A 1 91 ? -1.590 -12.847 3.454 1.00 92.06 91 CYS A CA 1
ATOM 778 C C . CYS A 1 91 ? -2.872 -13.667 3.236 1.00 92.06 91 CYS A C 1
ATOM 780 O O . CYS A 1 91 ? -3.880 -13.101 2.810 1.00 92.06 91 CYS A O 1
ATOM 782 N N . ASN A 1 92 ? -2.863 -14.978 3.506 1.00 91.31 92 ASN A N 1
ATOM 783 C CA . ASN A 1 92 ? -4.032 -15.821 3.288 1.00 91.31 92 ASN A CA 1
ATOM 784 C C . ASN A 1 92 ? -5.183 -15.397 4.217 1.00 91.31 92 ASN A C 1
ATOM 786 O O . ASN A 1 92 ? -5.022 -15.296 5.434 1.00 91.31 92 ASN A O 1
ATOM 790 N N . GLY A 1 93 ? -6.340 -15.091 3.627 1.00 90.50 93 GLY A N 1
ATOM 791 C CA . GLY A 1 93 ? -7.511 -14.585 4.345 1.00 90.50 93 GLY A CA 1
ATOM 792 C C . GLY A 1 93 ? -7.332 -13.199 4.981 1.00 90.50 93 GLY A C 1
ATOM 793 O O . GLY A 1 93 ? -8.197 -12.779 5.753 1.00 90.50 93 GLY A O 1
ATOM 794 N N . LEU A 1 94 ? -6.241 -12.483 4.681 1.00 94.50 94 LEU A N 1
ATOM 795 C CA . LEU A 1 94 ? -5.974 -11.162 5.241 1.00 94.50 94 LEU A CA 1
ATOM 796 C C . LEU A 1 94 ? -6.916 -10.117 4.634 1.00 94.50 94 LEU A C 1
ATOM 798 O O . LEU A 1 94 ? -7.017 -9.974 3.410 1.00 94.50 94 LEU A O 1
ATOM 802 N N . MET A 1 95 ? -7.555 -9.337 5.505 1.00 95.19 95 MET A N 1
ATOM 803 C CA . MET A 1 95 ? -8.289 -8.138 5.122 1.00 95.19 95 MET A CA 1
ATOM 804 C C . MET A 1 95 ? -7.847 -6.944 5.958 1.00 95.19 95 MET A C 1
ATOM 806 O O . MET A 1 95 ? -7.760 -7.031 7.185 1.00 95.19 95 MET A O 1
ATOM 810 N N . LEU A 1 96 ? -7.599 -5.823 5.286 1.00 95.06 96 LEU A N 1
ATOM 811 C CA . LEU A 1 96 ? -7.224 -4.560 5.913 1.00 95.06 96 LEU A CA 1
ATOM 812 C C . LEU A 1 96 ? -8.244 -3.490 5.544 1.00 95.06 96 LEU A C 1
ATOM 814 O O . LEU A 1 96 ? -8.544 -3.294 4.368 1.00 95.06 96 LEU A O 1
ATOM 818 N N . LEU A 1 97 ? -8.782 -2.819 6.553 1.00 94.19 97 LEU A N 1
ATOM 819 C CA . LEU A 1 97 ? -9.651 -1.665 6.398 1.00 94.19 97 LEU A CA 1
ATOM 820 C C . LEU A 1 97 ? -8.820 -0.405 6.649 1.00 94.19 97 LEU A C 1
ATOM 822 O O . LEU A 1 97 ? -8.349 -0.204 7.764 1.00 94.19 97 LEU A O 1
ATOM 826 N N . GLU A 1 98 ? -8.638 0.413 5.618 1.00 93.06 98 GLU A N 1
ATOM 827 C CA . GLU A 1 98 ? -7.928 1.694 5.672 1.00 93.06 98 GLU A CA 1
ATOM 828 C C . GLU A 1 98 ? -8.939 2.851 5.680 1.00 93.06 98 GLU A C 1
ATOM 830 O O . GLU A 1 98 ? -9.934 2.829 4.946 1.00 93.06 98 GLU A O 1
ATOM 835 N N . THR A 1 99 ? -8.678 3.875 6.488 1.00 91.69 99 THR A N 1
ATOM 836 C CA . THR A 1 99 ? -9.462 5.116 6.533 1.00 91.69 99 THR A CA 1
ATOM 837 C C . THR A 1 99 ? -8.584 6.297 6.933 1.00 91.69 99 THR A C 1
ATOM 839 O O . THR A 1 99 ? -7.616 6.115 7.663 1.00 91.69 99 THR A O 1
ATOM 842 N N . TYR A 1 100 ? -8.939 7.508 6.508 1.00 90.12 100 TYR A N 1
ATOM 843 C CA . TYR A 1 100 ? -8.318 8.747 6.988 1.00 90.12 100 TYR A CA 1
ATOM 844 C C . TYR A 1 100 ? -9.311 9.476 7.877 1.00 90.12 100 TYR A C 1
ATOM 846 O O . TYR A 1 100 ? -10.427 9.752 7.438 1.00 90.12 100 TYR A O 1
ATOM 854 N N . SER A 1 101 ? -8.943 9.740 9.126 1.00 85.81 101 SER A N 1
ATOM 855 C CA . SER A 1 101 ? -9.857 10.336 10.097 1.00 85.81 101 SER A CA 1
ATOM 856 C C . SER A 1 101 ? -9.108 11.201 11.100 1.00 85.81 101 SER A C 1
ATOM 858 O O . SER A 1 101 ? -7.962 10.913 11.440 1.00 85.81 101 SER A O 1
ATOM 860 N N . THR A 1 102 ? -9.785 12.231 11.594 1.00 85.31 102 THR A N 1
ATOM 861 C CA . THR A 1 102 ? -9.345 13.075 12.714 1.00 85.31 102 THR A CA 1
ATOM 862 C C . THR A 1 102 ? -9.880 12.563 14.056 1.00 85.31 102 THR A C 1
ATOM 864 O O . THR A 1 102 ? -9.529 13.089 15.105 1.00 85.31 102 THR A O 1
ATOM 867 N N . LEU A 1 103 ? -10.714 11.515 14.034 1.00 85.56 103 LEU A N 1
ATOM 868 C CA . LEU A 1 103 ? -11.329 10.928 15.222 1.00 85.56 103 LEU A CA 1
ATOM 869 C C . LEU A 1 103 ? -10.321 10.168 16.087 1.00 85.56 103 LEU A C 1
ATOM 871 O O . LEU A 1 103 ? -9.429 9.464 15.579 1.00 85.56 103 LEU A O 1
ATOM 875 N N . THR A 1 104 ? -10.537 10.195 17.403 1.00 85.00 104 THR A N 1
ATOM 876 C CA . THR A 1 104 ? -9.740 9.390 18.336 1.00 85.00 104 THR A CA 1
ATOM 877 C C . THR A 1 104 ? -9.936 7.885 18.079 1.00 85.00 104 THR A C 1
ATOM 879 O O . THR A 1 104 ? -10.863 7.468 17.370 1.00 85.00 104 THR A O 1
ATOM 882 N N . PRO A 1 105 ? -9.031 7.008 18.551 1.00 80.81 105 PRO A N 1
ATOM 883 C CA . PRO A 1 105 ? -9.223 5.559 18.454 1.00 80.81 105 PRO A CA 1
ATOM 884 C C . PRO A 1 105 ? -10.562 5.080 19.034 1.00 80.81 105 PRO A C 1
ATOM 886 O O . PRO A 1 105 ? -11.223 4.244 18.417 1.00 80.81 105 PRO A O 1
ATOM 889 N N . GLU A 1 106 ? -10.996 5.648 20.160 1.00 84.75 106 GLU A N 1
ATOM 890 C CA . GLU A 1 106 ? -12.254 5.305 20.831 1.00 84.75 106 GLU A CA 1
ATOM 891 C C . GLU A 1 106 ? -13.464 5.706 19.978 1.00 84.75 106 GLU A C 1
ATOM 893 O O . GLU A 1 106 ? -14.344 4.889 19.700 1.00 84.75 106 GLU A O 1
ATOM 898 N N . GLU A 1 107 ? -13.475 6.949 19.492 1.00 87.19 107 GLU A N 1
ATOM 899 C CA . GLU A 1 107 ? -14.527 7.483 18.625 1.00 87.19 107 GLU A CA 1
ATOM 900 C C . GLU A 1 107 ? -14.628 6.741 17.295 1.00 87.19 107 GLU A C 1
ATOM 902 O O . GLU A 1 107 ? -15.724 6.564 16.751 1.00 87.19 107 GLU A O 1
ATOM 907 N N . MET A 1 108 ? -13.484 6.312 16.759 1.00 84.12 108 MET A N 1
ATOM 908 C CA . MET A 1 108 ? -13.446 5.487 15.564 1.00 84.12 108 MET A CA 1
ATOM 909 C C . MET A 1 108 ? -14.061 4.121 15.837 1.00 84.12 108 MET A C 1
ATOM 911 O O . MET A 1 108 ? -14.871 3.674 15.030 1.00 84.12 108 MET A O 1
ATOM 915 N N . GLY A 1 109 ? -13.716 3.477 16.956 1.00 83.44 109 GLY A N 1
ATOM 916 C CA . GLY A 1 109 ? -14.248 2.165 17.328 1.00 83.44 109 GLY A CA 1
ATOM 917 C C . GLY A 1 109 ? -15.777 2.120 17.322 1.00 83.44 109 GLY A C 1
ATOM 918 O O . GLY A 1 109 ? -16.359 1.151 16.840 1.00 83.44 109 GLY A O 1
ATOM 919 N N . LEU A 1 110 ? -16.424 3.206 17.757 1.00 85.56 110 LEU A N 1
ATOM 920 C CA . LEU A 1 110 ? -17.885 3.358 17.746 1.00 85.56 110 LEU A CA 1
ATOM 921 C C . LEU A 1 110 ? -18.481 3.534 16.342 1.00 85.56 110 LEU A C 1
ATOM 923 O O . LEU A 1 110 ? -19.646 3.208 16.119 1.00 85.56 110 LEU A O 1
ATOM 927 N N . ARG A 1 111 ? -17.702 4.059 15.391 1.00 85.62 111 ARG A N 1
ATOM 928 C CA . ARG A 1 111 ? -18.153 4.337 14.019 1.00 85.62 111 ARG A CA 1
ATOM 929 C C . ARG A 1 111 ? -17.808 3.237 13.025 1.00 85.62 111 ARG A C 1
ATOM 931 O O . ARG A 1 111 ? -18.255 3.317 11.881 1.00 85.62 111 ARG A O 1
ATOM 938 N N . LEU A 1 112 ? -17.059 2.213 13.438 1.00 88.12 112 LEU A N 1
ATOM 939 C CA . LEU A 1 112 ? -16.717 1.106 12.556 1.00 88.12 112 LEU A CA 1
ATOM 940 C C . LEU A 1 112 ? -17.973 0.352 12.096 1.00 88.12 112 LEU A C 1
ATOM 942 O O . LEU A 1 112 ? -18.923 0.182 12.866 1.00 88.12 112 LEU A O 1
ATOM 946 N N . PRO A 1 113 ? -17.988 -0.140 10.847 1.00 86.38 113 PRO A N 1
ATOM 947 C CA . PRO A 1 113 ? -19.109 -0.924 10.363 1.00 86.38 113 PRO A CA 1
ATOM 948 C C . PRO A 1 113 ? -19.309 -2.194 11.194 1.00 86.38 113 PRO A C 1
ATOM 950 O O . PRO A 1 113 ? -18.435 -3.059 11.244 1.00 86.38 113 PRO A O 1
ATOM 953 N N . SER A 1 114 ? -20.487 -2.335 11.807 1.00 86.19 114 SER A N 1
ATOM 954 C CA . SER A 1 114 ? -20.810 -3.433 12.735 1.00 86.19 114 SER A CA 1
ATOM 955 C C . SER A 1 114 ? -20.804 -4.819 12.082 1.00 86.19 114 SER A C 1
ATOM 957 O O . SER A 1 114 ? -20.695 -5.837 12.764 1.00 86.19 114 SER A O 1
ATOM 959 N N . PHE A 1 115 ? -20.894 -4.876 10.751 1.00 86.50 115 PHE A N 1
ATOM 960 C CA . PHE A 1 115 ? -20.780 -6.114 9.985 1.00 86.50 115 PHE A CA 1
ATOM 961 C C . PHE A 1 115 ? -19.336 -6.634 9.867 1.00 86.50 115 PHE A C 1
ATOM 963 O O . PHE A 1 115 ? -19.139 -7.773 9.436 1.00 86.50 115 PHE A O 1
ATOM 970 N N . LEU A 1 116 ? -18.321 -5.835 10.218 1.00 86.94 116 LEU A N 1
ATOM 971 C CA . LEU A 1 116 ? -16.920 -6.250 10.181 1.00 86.94 116 LEU A CA 1
ATOM 972 C C . LEU A 1 116 ? -16.500 -6.897 11.501 1.00 86.94 116 LEU A C 1
ATOM 974 O O . LEU A 1 116 ? -16.752 -6.377 12.583 1.00 86.94 116 LEU A O 1
ATOM 978 N N . ASN A 1 117 ? -15.786 -8.019 11.407 1.00 87.69 117 ASN A N 1
ATOM 979 C CA . ASN A 1 117 ? -15.142 -8.633 12.562 1.00 87.69 117 ASN A CA 1
ATOM 980 C C . ASN A 1 117 ? -13.739 -8.040 12.739 1.00 87.69 117 ASN A C 1
ATOM 982 O O . ASN A 1 117 ? -12.777 -8.497 12.109 1.00 87.69 117 ASN A O 1
ATOM 986 N N . VAL A 1 118 ? -13.652 -6.987 13.547 1.00 88.81 118 VAL A N 1
ATOM 987 C CA . VAL A 1 118 ? -12.402 -6.289 13.859 1.00 88.81 118 VAL A CA 1
ATOM 988 C C . VAL A 1 118 ? -11.547 -7.159 14.773 1.00 88.81 118 VAL A C 1
ATOM 990 O O . VAL A 1 118 ? -11.995 -7.582 15.833 1.00 88.81 118 VAL A O 1
ATOM 993 N N . VAL A 1 119 ? -10.311 -7.436 14.354 1.00 90.00 119 VAL A N 1
ATOM 994 C CA . VAL A 1 119 ? -9.355 -8.224 15.144 1.00 90.00 119 VAL A CA 1
ATOM 995 C C . VAL A 1 119 ? -8.472 -7.311 15.980 1.00 90.00 119 VAL A C 1
ATOM 997 O O . VAL A 1 119 ? -8.328 -7.530 17.178 1.00 90.00 119 VAL A O 1
ATOM 1000 N N . LYS A 1 120 ? -7.851 -6.316 15.339 1.00 90.12 120 LYS A N 1
ATOM 1001 C CA . LYS A 1 120 ? -6.988 -5.327 15.990 1.00 90.12 120 LYS A CA 1
ATOM 1002 C C . LYS A 1 120 ? -6.703 -4.143 15.073 1.00 90.12 120 LYS A C 1
ATOM 1004 O O . LYS A 1 120 ? -6.799 -4.250 13.849 1.00 90.12 120 LYS A O 1
ATOM 1009 N N . GLU A 1 121 ? -6.300 -3.044 15.687 1.00 90.31 121 GLU A N 1
ATOM 1010 C CA . GLU A 1 121 ? -5.693 -1.896 15.023 1.00 90.31 121 GLU A CA 1
ATOM 1011 C C . GLU A 1 121 ? -4.220 -2.220 14.702 1.00 90.31 121 GLU A C 1
ATOM 1013 O O . GLU A 1 121 ? -3.540 -2.888 15.486 1.00 90.31 121 GLU A O 1
ATOM 1018 N N . VAL A 1 122 ? -3.767 -1.878 13.493 1.00 91.19 122 VAL A N 1
ATOM 1019 C CA . VAL A 1 122 ? -2.419 -2.195 12.985 1.00 91.19 122 VAL A CA 1
ATOM 1020 C C . VAL A 1 122 ? -1.740 -0.989 12.331 1.00 91.19 122 VAL A C 1
ATOM 1022 O O . VAL A 1 122 ? -0.841 -1.151 11.501 1.00 91.19 122 VAL A O 1
ATOM 1025 N N . THR A 1 123 ? -2.163 0.225 12.670 1.00 89.12 123 THR A N 1
ATOM 1026 C CA . THR A 1 123 ? -1.616 1.444 12.066 1.00 89.12 123 THR A CA 1
ATOM 1027 C C . THR A 1 123 ? -0.150 1.599 12.427 1.00 89.12 123 THR A C 1
ATOM 1029 O O . THR A 1 123 ? 0.255 1.408 13.570 1.00 89.12 123 THR A O 1
ATOM 1032 N N . GLY A 1 124 ? 0.679 1.913 11.432 1.00 86.62 124 GLY A N 1
ATOM 1033 C CA . GLY A 1 124 ? 2.122 2.053 11.626 1.00 86.62 124 GLY A CA 1
ATOM 1034 C C . GLY A 1 124 ? 2.854 0.747 11.956 1.00 86.62 124 GLY A C 1
ATOM 1035 O O . GLY A 1 124 ? 4.082 0.761 12.019 1.00 86.62 124 GLY A O 1
ATOM 1036 N N . ASN A 1 125 ? 2.157 -0.386 12.115 1.00 90.00 125 ASN A N 1
ATOM 1037 C CA . ASN A 1 125 ? 2.811 -1.666 12.342 1.00 90.00 125 ASN A CA 1
ATOM 1038 C C . ASN A 1 125 ? 3.488 -2.134 11.035 1.00 90.00 125 ASN A C 1
ATOM 1040 O O . ASN A 1 125 ? 2.796 -2.408 10.045 1.00 90.00 125 ASN A O 1
ATOM 1044 N N . PRO A 1 126 ? 4.829 -2.267 11.009 1.00 91.19 126 PRO A N 1
ATOM 1045 C CA . PRO A 1 126 ? 5.561 -2.623 9.799 1.00 91.19 126 PRO A CA 1
ATOM 1046 C C . PRO A 1 126 ? 5.178 -4.000 9.249 1.00 91.19 126 PRO A C 1
ATOM 1048 O O . PRO A 1 126 ? 5.254 -4.197 8.036 1.00 91.19 126 PRO A O 1
ATOM 1051 N N . GLU A 1 127 ? 4.718 -4.932 10.085 1.00 92.44 127 GLU A N 1
ATOM 1052 C CA . GLU A 1 127 ? 4.243 -6.261 9.673 1.00 92.44 127 GLU A CA 1
ATOM 1053 C C . GLU A 1 127 ? 3.114 -6.184 8.635 1.00 92.44 127 GLU A C 1
ATOM 1055 O O . GLU A 1 127 ? 3.051 -6.977 7.699 1.00 92.44 127 GLU A O 1
ATOM 1060 N N . TYR A 1 128 ? 2.245 -5.179 8.752 1.00 92.69 128 TYR A N 1
ATOM 1061 C CA . TYR A 1 128 ? 1.102 -4.988 7.858 1.00 92.69 128 TYR A CA 1
ATOM 1062 C C . TYR A 1 128 ? 1.399 -4.013 6.717 1.00 92.69 128 TYR A C 1
ATOM 1064 O O . TYR A 1 128 ? 0.516 -3.692 5.919 1.00 92.69 128 TYR A O 1
ATOM 1072 N N . SER A 1 129 ? 2.650 -3.558 6.593 1.00 91.81 129 SER A N 1
ATOM 1073 C CA . SER A 1 129 ? 3.063 -2.762 5.446 1.00 91.81 129 SER A CA 1
ATOM 1074 C C . SER A 1 129 ? 3.028 -3.607 4.172 1.00 91.81 129 SER A C 1
ATOM 1076 O O . SER A 1 129 ? 3.454 -4.761 4.141 1.00 91.81 129 SER A O 1
ATOM 1078 N N . MET A 1 130 ? 2.581 -2.997 3.073 1.00 91.94 130 MET A N 1
ATOM 1079 C CA . MET A 1 130 ? 2.550 -3.642 1.754 1.00 91.94 130 MET A CA 1
ATOM 1080 C C . MET A 1 130 ? 3.912 -4.240 1.362 1.00 91.94 130 MET A C 1
ATOM 1082 O O . MET A 1 130 ? 3.951 -5.265 0.696 1.00 91.94 130 MET A O 1
ATOM 1086 N N . TYR A 1 131 ? 5.014 -3.607 1.779 1.00 93.50 131 TYR A N 1
ATOM 1087 C CA . TYR A 1 131 ? 6.377 -4.056 1.501 1.00 93.50 131 TYR A CA 1
ATOM 1088 C C . TYR A 1 131 ? 6.675 -5.378 2.219 1.00 93.50 131 TYR A C 1
ATOM 1090 O O . TYR A 1 131 ? 6.932 -6.386 1.561 1.00 93.50 131 TYR A O 1
ATOM 1098 N N . ASN A 1 132 ? 6.528 -5.415 3.549 1.00 94.06 132 ASN A N 1
ATOM 1099 C CA . ASN A 1 132 ? 6.833 -6.615 4.333 1.00 94.06 132 ASN A CA 1
ATOM 1100 C C . ASN A 1 132 ? 5.855 -7.762 4.049 1.00 94.06 132 ASN A C 1
ATOM 1102 O O . ASN A 1 132 ? 6.260 -8.925 4.040 1.00 94.06 132 ASN A O 1
ATOM 1106 N N . LEU A 1 133 ? 4.590 -7.455 3.741 1.00 94.69 133 LEU A N 1
ATOM 1107 C CA . LEU A 1 133 ? 3.617 -8.459 3.302 1.00 94.69 133 LEU A CA 1
ATOM 1108 C C . LEU A 1 133 ? 4.034 -9.142 1.993 1.00 94.69 133 LEU A C 1
ATOM 1110 O O . LEU A 1 133 ? 3.750 -10.327 1.817 1.00 94.69 133 LEU A O 1
ATOM 1114 N N . SER A 1 134 ? 4.727 -8.430 1.096 1.00 94.75 134 SER A N 1
ATOM 1115 C CA . SER A 1 134 ? 5.235 -9.017 -0.147 1.00 94.75 134 SER A CA 1
ATOM 1116 C C . SER A 1 134 ? 6.535 -9.798 -0.009 1.00 94.75 134 SER A C 1
ATOM 1118 O O . SER A 1 134 ? 6.845 -10.523 -0.945 1.00 94.75 134 SER A O 1
ATOM 1120 N N . LEU A 1 135 ? 7.299 -9.683 1.081 1.00 94.44 135 LEU A N 1
ATOM 1121 C CA . LEU A 1 135 ? 8.574 -10.404 1.200 1.00 94.44 135 LEU A CA 1
ATOM 1122 C C . LEU A 1 135 ? 8.374 -11.915 1.028 1.00 94.44 135 LEU A C 1
ATOM 1124 O O . LEU A 1 135 ? 7.437 -12.490 1.583 1.00 94.44 135 LEU A O 1
ATOM 1128 N N . LYS A 1 136 ? 9.244 -12.565 0.254 1.00 92.75 136 LYS A N 1
ATOM 1129 C CA . LYS A 1 136 ? 9.207 -14.023 0.085 1.00 92.75 136 LYS A CA 1
ATOM 1130 C C . LYS A 1 136 ? 9.748 -14.759 1.303 1.00 92.75 136 LYS A C 1
ATOM 1132 O O . LYS A 1 136 ? 9.238 -15.819 1.637 1.00 92.75 136 LYS A O 1
ATOM 1137 N N . GLU A 1 137 ? 10.767 -14.199 1.945 1.00 91.38 137 GLU A N 1
ATOM 1138 C CA . GLU A 1 137 ? 11.363 -14.758 3.156 1.00 91.38 137 GLU A CA 1
ATOM 1139 C C . GLU A 1 137 ? 10.499 -14.511 4.401 1.00 91.38 137 GLU A C 1
ATOM 1141 O O . GLU A 1 137 ? 9.651 -13.611 4.435 1.00 91.38 137 GLU A O 1
ATOM 1146 N N . GLU A 1 138 ? 10.725 -15.316 5.440 1.00 88.94 138 GLU A N 1
ATOM 1147 C CA . GLU A 1 138 ? 10.116 -15.105 6.753 1.00 88.94 138 GLU A CA 1
ATOM 1148 C C . GLU A 1 138 ? 10.776 -13.949 7.501 1.00 88.94 138 GLU A C 1
ATOM 1150 O O . GLU A 1 138 ? 11.996 -13.784 7.483 1.00 88.94 138 GLU A O 1
ATOM 1155 N N . TRP A 1 139 ? 9.964 -13.151 8.198 1.00 85.56 139 TRP A N 1
ATOM 1156 C CA . TRP A 1 139 ? 10.421 -11.903 8.815 1.00 85.56 139 TRP A CA 1
ATOM 1157 C C . TRP A 1 139 ? 11.495 -12.110 9.882 1.00 85.56 139 TRP A C 1
ATOM 1159 O O . TRP A 1 139 ? 12.423 -11.312 9.968 1.00 85.56 139 TRP A O 1
ATOM 1169 N N . ASN A 1 140 ? 11.417 -13.204 10.642 1.00 78.81 140 ASN A N 1
ATOM 1170 C CA . ASN A 1 140 ? 12.326 -13.485 11.758 1.00 78.81 140 ASN A CA 1
ATOM 1171 C C . ASN A 1 140 ? 13.789 -13.636 11.315 1.00 78.81 140 ASN A C 1
ATOM 1173 O O . ASN A 1 140 ? 14.696 -13.400 12.106 1.00 78.81 140 ASN A O 1
ATOM 1177 N N . ASN A 1 141 ? 14.007 -14.003 10.050 1.00 74.94 141 ASN A N 1
ATOM 1178 C CA . ASN A 1 141 ? 15.332 -14.246 9.482 1.00 74.94 141 ASN A CA 1
ATOM 1179 C C . ASN A 1 141 ? 15.695 -13.218 8.396 1.00 74.94 141 ASN A C 1
ATOM 1181 O O . ASN A 1 141 ? 16.745 -13.323 7.766 1.00 74.94 141 ASN A O 1
ATOM 11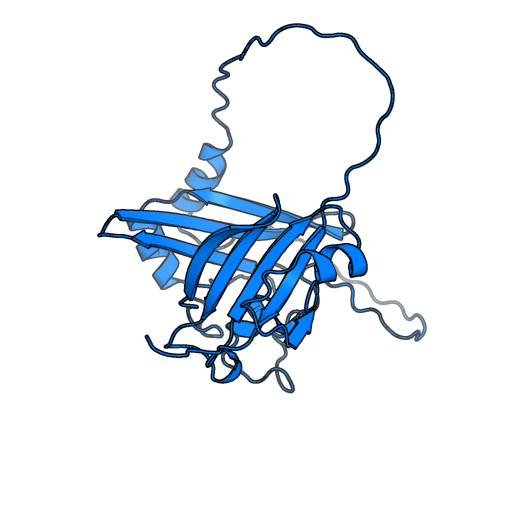85 N N . SER A 1 142 ? 14.827 -12.228 8.171 1.00 79.06 142 SER A N 1
ATOM 1186 C CA . SER A 1 142 ? 14.917 -11.307 7.047 1.00 79.06 142 SER A CA 1
ATOM 1187 C C . SER A 1 142 ? 15.802 -10.106 7.368 1.00 79.06 142 SER A C 1
ATOM 1189 O O . SER A 1 142 ? 15.485 -9.278 8.220 1.00 79.06 142 SER A O 1
ATOM 1191 N N . THR A 1 143 ? 16.871 -9.923 6.592 1.00 81.62 143 THR A N 1
ATOM 1192 C CA . THR A 1 143 ? 17.632 -8.653 6.588 1.00 81.62 143 THR A CA 1
ATOM 1193 C C . THR A 1 143 ? 16.937 -7.551 5.782 1.00 81.62 143 THR A C 1
ATOM 1195 O O . THR A 1 143 ? 17.436 -6.424 5.694 1.00 81.62 143 THR A O 1
ATOM 1198 N N . LYS A 1 144 ? 15.810 -7.886 5.144 1.00 84.81 144 LYS A N 1
ATOM 1199 C CA . LYS A 1 144 ? 15.032 -7.017 4.260 1.00 84.81 144 LYS A CA 1
ATOM 1200 C C . LYS A 1 144 ? 13.793 -6.450 4.938 1.00 84.81 144 LYS A C 1
ATOM 1202 O O . LYS A 1 144 ? 13.223 -5.507 4.392 1.00 84.81 144 LYS A O 1
ATOM 1207 N N . PHE A 1 145 ? 13.400 -6.972 6.102 1.00 88.19 145 PHE A N 1
ATOM 1208 C CA . PHE A 1 145 ? 12.265 -6.471 6.865 1.00 88.19 145 PHE A CA 1
ATOM 1209 C C . PHE A 1 145 ? 12.422 -4.972 7.129 1.00 88.19 145 PHE A C 1
ATOM 1211 O O . PHE A 1 145 ? 13.380 -4.507 7.752 1.00 88.19 145 PHE A O 1
ATOM 1218 N N . CYS A 1 146 ? 11.474 -4.194 6.622 1.00 87.06 146 CYS A N 1
ATOM 1219 C CA . CYS A 1 146 ? 11.521 -2.746 6.689 1.00 87.06 146 CYS A CA 1
ATOM 1220 C C . CYS A 1 146 ? 10.662 -2.262 7.857 1.00 87.06 146 CYS A C 1
ATOM 1222 O O . CYS A 1 146 ? 9.437 -2.231 7.757 1.00 87.06 146 CYS A O 1
ATOM 1224 N N . VAL A 1 147 ? 11.301 -1.867 8.962 1.00 85.00 147 VAL A N 1
ATOM 1225 C CA . VAL A 1 147 ? 10.618 -1.213 10.095 1.00 85.00 147 VAL A CA 1
ATOM 1226 C C . VAL A 1 147 ? 10.245 0.225 9.730 1.00 85.00 147 VAL A C 1
ATOM 1228 O O . VAL A 1 147 ? 9.130 0.674 9.968 1.00 85.00 147 VAL A O 1
ATOM 1231 N N . ASN A 1 148 ? 11.190 0.951 9.127 1.00 78.69 148 ASN A N 1
ATOM 1232 C CA . ASN A 1 148 ? 11.009 2.325 8.681 1.00 78.69 148 ASN A CA 1
ATOM 1233 C C . ASN A 1 148 ? 11.951 2.621 7.505 1.00 78.69 148 ASN A C 1
ATOM 1235 O O . ASN A 1 148 ? 13.153 2.365 7.589 1.00 78.69 148 ASN A O 1
ATOM 1239 N N . ILE A 1 149 ? 11.423 3.223 6.438 1.00 70.81 149 ILE A N 1
ATOM 1240 C CA . ILE A 1 149 ? 12.204 3.653 5.266 1.00 70.81 149 ILE A CA 1
ATOM 1241 C C . ILE A 1 149 ? 13.250 4.716 5.642 1.00 70.81 149 ILE A C 1
ATOM 1243 O O . ILE A 1 149 ? 14.355 4.714 5.102 1.00 70.81 149 ILE A O 1
ATOM 1247 N N . ALA A 1 150 ? 12.940 5.593 6.602 1.00 63.69 150 ALA A N 1
ATOM 1248 C CA . ALA A 1 150 ? 13.849 6.630 7.089 1.00 63.69 150 ALA A CA 1
ATOM 1249 C C . ALA A 1 150 ? 14.978 6.090 7.992 1.00 63.69 150 ALA A C 1
ATOM 1251 O O . ALA A 1 150 ? 15.893 6.833 8.342 1.00 63.69 150 ALA A O 1
ATOM 1252 N N . GLY A 1 151 ? 14.952 4.804 8.366 1.00 54.56 151 GLY A N 1
ATOM 1253 C CA . GLY A 1 151 ? 16.050 4.152 9.083 1.00 54.56 151 GLY A CA 1
ATOM 1254 C C . GLY A 1 151 ? 16.204 4.511 10.567 1.00 54.56 151 GLY A C 1
ATOM 1255 O O . GLY A 1 151 ? 17.208 4.121 11.159 1.00 54.56 151 GLY A O 1
ATOM 1256 N N . LYS A 1 152 ? 15.248 5.208 11.203 1.00 41.56 152 LYS A N 1
ATOM 1257 C CA . LYS A 1 152 ? 15.251 5.335 12.671 1.00 41.56 152 LYS A CA 1
ATOM 1258 C C . LYS A 1 152 ? 14.841 4.003 13.300 1.00 41.56 152 LYS A C 1
ATOM 1260 O O . LYS A 1 152 ? 13.659 3.702 13.429 1.00 41.56 152 LYS A O 1
ATOM 1265 N N . VAL A 1 153 ? 15.840 3.221 13.692 1.00 38.12 153 VAL A N 1
ATOM 1266 C CA . VAL A 1 153 ? 15.707 2.229 14.762 1.00 38.12 153 VAL A CA 1
ATOM 1267 C C . VAL A 1 153 ? 15.602 3.023 16.072 1.00 38.12 153 VAL A C 1
ATOM 1269 O O . VAL A 1 153 ? 16.466 3.872 16.299 1.00 38.12 153 VAL A O 1
ATOM 1272 N N . PRO A 1 154 ? 14.601 2.811 16.946 1.00 31.59 154 PRO A N 1
ATOM 1273 C CA . PRO A 1 154 ? 14.749 3.210 18.336 1.00 31.59 154 PRO A CA 1
ATOM 1274 C C . PRO A 1 154 ? 15.805 2.279 18.935 1.00 31.59 154 PRO A C 1
ATOM 1276 O O . PRO A 1 154 ? 15.521 1.132 19.273 1.00 31.59 154 PRO A O 1
ATOM 1279 N N . THR A 1 155 ? 17.059 2.722 18.969 1.00 31.16 155 THR A N 1
ATOM 1280 C CA . THR A 1 155 ? 18.112 2.000 19.677 1.00 31.16 155 THR A CA 1
ATOM 1281 C C . THR A 1 155 ? 17.896 2.166 21.181 1.00 31.16 155 THR A C 1
ATOM 1283 O O . THR A 1 155 ? 17.777 3.296 21.659 1.00 31.16 155 THR A O 1
ATOM 1286 N N . PRO A 1 156 ? 17.887 1.077 21.969 1.00 35.78 156 PRO A N 1
ATOM 1287 C CA . PRO A 1 156 ? 18.177 1.179 23.389 1.00 35.78 156 PRO A CA 1
ATOM 1288 C C . PRO A 1 156 ? 19.627 1.659 23.529 1.00 35.78 156 PRO A C 1
ATOM 1290 O O . PRO A 1 156 ? 20.521 1.130 22.866 1.00 35.78 156 PRO A O 1
ATOM 1293 N N . ASN A 1 157 ? 19.839 2.680 24.360 1.00 36.03 157 ASN A N 1
ATOM 1294 C CA . ASN A 1 157 ? 21.129 3.316 24.639 1.00 36.03 157 ASN A CA 1
ATOM 1295 C C . ASN A 1 157 ? 22.311 2.334 24.664 1.00 36.03 157 ASN A C 1
ATOM 1297 O O . ASN A 1 157 ? 22.338 1.436 25.505 1.00 36.03 157 ASN A O 1
ATOM 1301 N N . LYS A 1 158 ? 23.331 2.582 23.830 1.00 32.66 158 LYS A N 1
ATOM 1302 C CA . LYS A 1 158 ? 24.731 2.233 24.119 1.00 32.66 158 LYS A CA 1
ATOM 1303 C C . LYS A 1 158 ? 25.699 3.137 23.337 1.00 32.66 158 LYS A C 1
ATOM 1305 O O . LYS A 1 158 ? 25.716 3.154 22.115 1.00 32.66 158 LYS A O 1
ATOM 1310 N N . THR A 1 159 ? 26.410 3.917 24.144 1.00 26.73 159 THR A N 1
ATOM 1311 C CA . THR A 1 159 ? 27.709 4.604 24.064 1.00 26.73 159 THR A CA 1
ATOM 1312 C C . THR A 1 159 ? 28.444 4.767 22.721 1.00 26.73 159 THR A C 1
ATOM 1314 O O . THR A 1 159 ? 28.669 3.820 21.978 1.00 26.73 159 THR A O 1
ATOM 1317 N N . LEU A 1 160 ? 28.908 6.008 22.524 1.00 32.25 160 LEU A N 1
ATOM 1318 C CA . LEU A 1 160 ? 29.805 6.548 21.496 1.00 32.25 160 LEU A CA 1
ATOM 1319 C C . LEU A 1 160 ? 31.075 5.714 21.241 1.00 32.25 160 LEU A C 1
ATOM 1321 O O . LEU A 1 160 ? 31.819 5.461 22.185 1.00 32.25 160 LEU A O 1
ATOM 1325 N N . THR A 1 161 ? 31.405 5.484 19.963 1.00 26.84 161 THR A N 1
ATOM 1326 C CA . THR A 1 161 ? 32.784 5.527 19.432 1.00 26.84 161 THR A CA 1
ATOM 1327 C C . THR A 1 161 ? 32.797 6.009 17.968 1.00 26.84 161 THR A C 1
ATOM 1329 O O . THR A 1 161 ? 31.894 5.719 17.187 1.00 26.84 161 THR A O 1
ATOM 1332 N N . ASN A 1 162 ? 33.820 6.806 17.636 1.00 30.14 162 ASN A N 1
ATOM 1333 C CA . ASN A 1 162 ? 34.075 7.471 16.350 1.00 30.14 162 ASN A CA 1
ATOM 1334 C C . ASN A 1 162 ? 34.469 6.510 15.212 1.00 30.14 162 ASN A C 1
ATOM 1336 O O . ASN A 1 162 ? 35.169 5.528 15.447 1.00 30.14 162 ASN A O 1
ATOM 1340 N N . GLY A 1 163 ? 34.167 6.897 13.965 1.00 27.67 163 GLY A N 1
ATOM 1341 C CA . GLY A 1 163 ? 34.800 6.348 12.757 1.00 27.67 163 GLY A CA 1
ATOM 1342 C C . GLY A 1 163 ? 34.204 6.902 11.456 1.00 27.67 163 GLY A C 1
ATOM 1343 O O . GLY A 1 163 ? 33.031 6.690 11.175 1.00 27.67 163 GLY A O 1
ATOM 1344 N N . GLN A 1 164 ? 35.012 7.635 10.684 1.00 26.69 164 GLN A N 1
ATOM 1345 C CA . GLN A 1 164 ? 34.681 8.274 9.400 1.00 26.69 164 GLN A CA 1
ATOM 1346 C C . GLN A 1 164 ? 34.485 7.264 8.252 1.00 26.69 164 GLN A C 1
ATOM 1348 O O . GLN A 1 164 ? 35.210 6.276 8.200 1.00 26.69 164 GLN A O 1
ATOM 1353 N N . ALA A 1 165 ? 33.603 7.584 7.290 1.00 26.92 165 ALA A N 1
ATOM 1354 C CA . ALA A 1 165 ? 33.880 7.597 5.838 1.00 26.92 165 ALA A CA 1
ATOM 1355 C C . ALA A 1 165 ? 32.597 7.885 5.020 1.00 26.92 165 ALA A C 1
ATOM 1357 O O . ALA A 1 165 ? 31.631 7.126 5.084 1.00 26.92 165 ALA A O 1
ATOM 1358 N N . GLU A 1 166 ? 32.607 8.953 4.213 1.00 32.53 166 GLU A N 1
ATOM 1359 C CA . GLU A 1 166 ? 31.739 9.083 3.028 1.00 32.53 166 GLU A CA 1
ATOM 1360 C C . GLU A 1 166 ? 32.370 8.332 1.838 1.00 32.53 166 GLU A C 1
ATOM 1362 O O . GLU A 1 166 ? 33.594 8.171 1.793 1.00 32.53 166 GLU A O 1
ATOM 1367 N N . PRO A 1 167 ? 31.573 7.913 0.837 1.00 35.16 167 PRO A N 1
ATOM 1368 C CA . PRO A 1 167 ? 31.609 8.713 -0.390 1.00 35.16 167 PRO A CA 1
ATOM 1369 C C . PRO A 1 167 ? 30.248 8.906 -1.084 1.00 35.16 167 PRO A C 1
ATOM 1371 O O . PRO A 1 167 ? 29.435 7.991 -1.210 1.00 35.16 167 PRO A O 1
ATOM 1374 N N . ASN A 1 168 ? 30.071 10.116 -1.621 1.00 37.53 168 ASN A N 1
ATOM 1375 C CA . ASN A 1 168 ? 29.068 10.502 -2.616 1.00 37.53 168 ASN A CA 1
ATOM 1376 C C . ASN A 1 168 ? 29.184 9.682 -3.909 1.00 37.53 168 ASN A C 1
ATOM 1378 O O . ASN A 1 168 ? 30.268 9.682 -4.490 1.00 37.53 168 ASN A O 1
ATOM 1382 N N . LYS A 1 169 ? 28.066 9.144 -4.429 1.00 31.50 169 LYS A N 1
ATOM 1383 C CA . LYS A 1 169 ? 27.738 9.080 -5.873 1.00 31.50 169 LYS A CA 1
ATOM 1384 C C . LYS A 1 169 ? 26.215 9.100 -6.068 1.00 31.50 169 LYS A C 1
ATOM 1386 O O . LYS A 1 169 ? 25.465 8.578 -5.257 1.00 31.50 169 LYS A O 1
ATOM 1391 N N . SER A 1 170 ? 25.787 9.772 -7.130 1.00 34.91 170 SER A N 1
ATOM 1392 C CA . SER A 1 170 ? 24.406 10.059 -7.523 1.00 34.91 170 SER A CA 1
ATOM 1393 C C . SER A 1 170 ? 23.558 8.798 -7.747 1.00 34.91 170 SER A C 1
ATOM 1395 O O . SER A 1 170 ? 23.787 8.053 -8.699 1.00 34.91 170 SER A O 1
ATOM 1397 N N . ASP A 1 171 ? 22.541 8.607 -6.907 1.00 39.38 171 ASP A N 1
ATOM 1398 C CA . ASP A 1 171 ? 21.639 7.454 -6.931 1.00 39.38 171 ASP A CA 1
ATOM 1399 C C . ASP A 1 171 ? 20.392 7.722 -7.788 1.00 39.38 171 ASP A C 1
ATOM 1401 O O . ASP A 1 171 ? 19.413 8.322 -7.338 1.00 39.38 171 ASP A O 1
ATOM 1405 N N . THR A 1 172 ? 20.398 7.231 -9.028 1.00 36.25 172 THR A N 1
ATOM 1406 C CA . THR A 1 172 ? 19.178 7.054 -9.832 1.00 36.25 172 THR A CA 1
ATOM 1407 C C . THR A 1 172 ? 19.044 5.587 -10.257 1.00 36.25 172 THR A C 1
ATOM 1409 O O . THR A 1 172 ? 20.045 4.950 -10.585 1.00 36.25 172 THR A O 1
ATOM 1412 N N . PRO A 1 173 ? 17.837 4.991 -10.188 1.00 42.03 173 PRO A N 1
ATOM 1413 C CA . PRO A 1 173 ? 17.609 3.625 -10.657 1.00 42.03 173 PRO A CA 1
ATOM 1414 C C . PRO A 1 173 ? 17.872 3.501 -12.165 1.00 42.03 173 PRO A C 1
ATOM 1416 O O . PRO A 1 173 ? 17.517 4.394 -12.930 1.00 42.03 173 PRO A O 1
ATOM 1419 N N . HIS A 1 174 ? 18.461 2.378 -12.587 1.00 44.69 174 HIS A N 1
ATOM 1420 C CA . HIS A 1 174 ? 18.733 2.067 -13.994 1.00 44.69 174 HIS A CA 1
ATOM 1421 C C . HIS A 1 174 ? 17.444 1.618 -14.708 1.00 44.69 174 HIS A C 1
ATOM 1423 O O . HIS A 1 174 ? 17.194 0.434 -14.936 1.00 44.69 174 HIS A O 1
ATOM 1429 N N . LEU A 1 175 ? 16.584 2.586 -15.007 1.00 50.84 175 LEU A N 1
ATOM 1430 C CA . LEU A 1 175 ? 15.664 2.524 -16.142 1.00 50.84 175 LEU A CA 1
ATOM 1431 C C . LEU A 1 175 ? 16.432 3.059 -17.369 1.00 50.84 175 LEU A C 1
ATOM 1433 O O . LEU A 1 175 ? 17.393 3.802 -17.169 1.00 50.84 175 LEU A O 1
ATOM 1437 N N . PRO A 1 176 ? 16.066 2.709 -18.619 1.00 55.28 176 PRO A N 1
ATOM 1438 C CA . PRO A 1 176 ? 16.687 3.323 -19.794 1.00 55.28 176 PRO A CA 1
ATOM 1439 C C . PRO A 1 176 ? 16.682 4.845 -19.624 1.00 55.28 176 PRO A C 1
ATOM 1441 O O . PRO A 1 176 ? 15.651 5.384 -19.219 1.00 55.28 176 PRO A O 1
ATOM 1444 N N . ASP A 1 177 ? 17.801 5.521 -19.892 1.00 52.56 177 ASP A N 1
ATOM 1445 C CA . ASP A 1 177 ? 17.972 6.949 -19.570 1.00 52.56 177 ASP A CA 1
ATOM 1446 C C . ASP A 1 177 ? 16.819 7.815 -20.109 1.00 52.56 177 ASP A C 1
ATOM 1448 O O . ASP A 1 177 ? 16.360 8.737 -19.440 1.00 52.56 177 ASP A O 1
ATOM 1452 N N . ASP A 1 178 ? 16.260 7.438 -21.264 1.00 50.31 178 ASP A N 1
ATOM 1453 C CA . ASP A 1 178 ? 15.075 8.046 -21.881 1.00 50.31 178 ASP A CA 1
ATOM 1454 C C . ASP A 1 178 ? 13.809 7.965 -20.997 1.00 50.31 178 ASP A C 1
ATOM 1456 O O . ASP A 1 178 ? 13.040 8.916 -20.909 1.00 50.31 178 ASP A O 1
ATOM 1460 N N . MET A 1 179 ? 13.596 6.870 -20.262 1.00 56.28 179 MET A N 1
ATOM 1461 C CA . MET A 1 179 ? 12.452 6.719 -19.355 1.00 56.28 179 MET A CA 1
ATOM 1462 C C . MET A 1 179 ? 12.619 7.536 -18.068 1.00 56.28 179 MET A C 1
ATOM 1464 O O . MET A 1 179 ? 11.655 8.165 -17.633 1.00 56.28 179 MET A O 1
ATOM 1468 N N . MET A 1 180 ? 13.816 7.571 -17.466 1.00 55.25 180 MET A N 1
ATOM 1469 C CA . MET A 1 180 ? 14.071 8.436 -16.298 1.00 55.25 180 MET A CA 1
ATOM 1470 C C . MET A 1 180 ? 13.913 9.904 -16.657 1.00 55.25 180 MET A C 1
ATOM 1472 O O . MET A 1 180 ? 13.287 10.655 -15.911 1.00 55.25 180 MET A O 1
ATOM 1476 N N . LYS A 1 181 ? 14.433 10.285 -17.825 1.00 49.56 181 LYS A N 1
ATOM 1477 C CA . LYS A 1 181 ? 14.338 11.640 -18.347 1.00 49.56 181 LYS A CA 1
ATOM 1478 C C . LYS A 1 181 ? 12.883 12.033 -18.619 1.00 49.56 181 LYS A C 1
ATOM 1480 O O . LYS A 1 181 ? 12.440 13.053 -18.109 1.00 49.56 181 LYS A O 1
ATOM 1485 N N . ARG A 1 182 ? 12.082 11.168 -19.258 1.00 52.56 182 ARG A N 1
ATOM 1486 C CA . ARG A 1 182 ? 10.631 11.392 -19.443 1.00 52.56 182 ARG A CA 1
ATOM 1487 C C . ARG A 1 182 ? 9.865 11.499 -18.122 1.00 52.56 182 ARG A C 1
ATOM 1489 O O . ARG A 1 182 ? 8.977 12.334 -18.001 1.00 52.56 182 ARG A O 1
ATOM 1496 N N . LEU A 1 183 ? 10.196 10.684 -17.118 1.00 47.12 183 LEU A N 1
ATOM 1497 C CA . LEU A 1 183 ? 9.564 10.761 -15.793 1.00 47.12 183 LEU A CA 1
ATOM 1498 C C . LEU A 1 183 ? 9.943 12.045 -15.031 1.00 47.12 183 LEU A C 1
ATOM 1500 O O . LEU A 1 183 ? 9.151 12.502 -14.209 1.00 47.12 183 LEU A O 1
ATOM 1504 N N . GLN A 1 184 ? 11.120 12.620 -15.301 1.00 42.50 184 GLN A N 1
ATOM 1505 C CA . GLN A 1 184 ? 11.559 13.911 -14.757 1.00 42.50 184 GLN A CA 1
ATOM 1506 C C . GLN A 1 184 ? 10.943 15.102 -15.516 1.00 42.50 184 GLN A C 1
ATOM 1508 O O . GLN A 1 184 ? 10.544 16.073 -14.884 1.00 42.50 184 GLN A O 1
ATOM 1513 N N . GLU A 1 185 ? 10.788 15.008 -16.840 1.00 37.19 185 GLU A N 1
ATOM 1514 C CA . GLU A 1 185 ? 10.253 16.076 -17.704 1.00 37.19 185 GLU A CA 1
ATOM 1515 C C . GLU A 1 185 ? 8.726 16.272 -17.575 1.00 37.19 185 GLU A C 1
ATOM 1517 O O . GLU A 1 185 ? 8.234 17.390 -17.720 1.00 37.19 185 GLU A O 1
ATOM 1522 N N . ILE A 1 186 ? 7.954 15.235 -17.217 1.00 41.94 186 ILE A N 1
ATOM 1523 C CA . ILE A 1 186 ? 6.500 15.361 -16.957 1.00 41.94 186 ILE A CA 1
ATOM 1524 C C . ILE A 1 186 ? 6.207 16.272 -15.742 1.00 41.94 186 ILE A C 1
ATOM 1526 O O . ILE A 1 186 ? 5.110 16.813 -15.630 1.00 41.94 186 ILE A O 1
ATOM 1530 N N . GLY A 1 187 ? 7.184 16.487 -14.853 1.00 34.12 187 GLY A N 1
ATOM 1531 C CA . GLY A 1 187 ? 7.072 17.404 -13.714 1.00 34.12 187 GLY A CA 1
ATOM 1532 C C . GLY A 1 187 ? 7.339 18.880 -14.035 1.00 34.12 187 GLY A C 1
ATOM 1533 O O . GLY A 1 187 ? 7.339 19.686 -13.110 1.00 34.12 187 GLY A O 1
ATOM 1534 N N . SER A 1 188 ? 7.606 19.241 -15.298 1.00 30.72 188 SER A N 1
ATOM 1535 C CA . SER A 1 188 ? 8.031 20.600 -15.683 1.00 30.72 188 SER A CA 1
ATOM 1536 C C . SER A 1 188 ? 7.048 21.367 -16.574 1.00 30.72 188 SER A C 1
ATOM 1538 O O . SER A 1 188 ? 7.294 22.536 -16.851 1.00 30.72 188 SER A O 1
ATOM 1540 N N . ASN A 1 189 ? 5.928 20.767 -16.988 1.00 28.34 189 ASN A N 1
ATOM 1541 C CA . ASN A 1 189 ? 4.887 21.469 -17.746 1.00 28.34 189 ASN A CA 1
ATOM 1542 C C . ASN A 1 189 ? 3.738 21.892 -16.823 1.00 28.34 189 ASN A C 1
ATOM 1544 O O . ASN A 1 189 ? 2.668 21.285 -16.821 1.00 28.34 189 ASN A O 1
ATOM 1548 N N . ASP A 1 190 ? 3.985 22.943 -16.042 1.00 31.38 190 ASP A N 1
ATOM 1549 C CA . ASP A 1 190 ? 2.939 23.743 -15.408 1.00 31.38 190 ASP A CA 1
ATOM 1550 C C . ASP A 1 190 ? 2.411 24.746 -16.447 1.00 31.38 190 ASP A C 1
ATOM 1552 O O . ASP A 1 190 ? 2.939 25.842 -16.623 1.00 31.38 190 ASP A O 1
ATOM 1556 N N . SER A 1 191 ? 1.416 24.329 -17.231 1.00 31.14 191 SER A N 1
ATOM 1557 C CA . SER A 1 191 ? 0.553 25.267 -17.949 1.00 31.14 191 SER A CA 1
ATOM 1558 C C . SER A 1 191 ? -0.645 25.540 -17.049 1.00 31.14 191 SER A C 1
ATOM 1560 O O . SER A 1 191 ? -1.566 24.719 -16.975 1.00 31.14 191 SER A O 1
ATOM 1562 N N . GLY A 1 192 ? -0.575 26.662 -16.333 1.00 34.6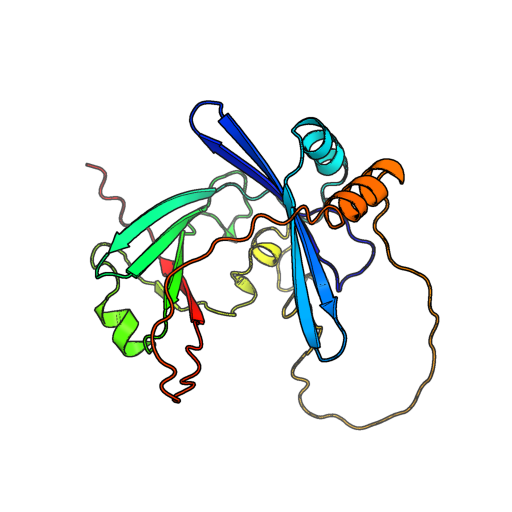9 192 GLY A N 1
ATOM 1563 C CA . GLY A 1 192 ? -1.585 27.103 -15.387 1.00 34.69 192 GLY A CA 1
ATOM 1564 C C . GLY A 1 192 ? -2.973 27.187 -16.014 1.00 34.69 192 GLY A C 1
ATOM 1565 O O . GLY A 1 192 ? -3.156 27.760 -17.084 1.00 34.69 192 GLY A O 1
ATOM 1566 N N . ASN A 1 193 ? -3.947 26.631 -15.300 1.00 29.72 193 ASN A N 1
ATOM 1567 C CA . ASN A 1 193 ? -5.341 27.029 -15.408 1.00 29.72 193 ASN A CA 1
ATOM 1568 C C . ASN A 1 193 ? -5.763 27.532 -14.028 1.00 29.72 193 ASN A C 1
ATOM 1570 O O . ASN A 1 193 ? -6.053 26.758 -13.115 1.00 29.72 193 ASN A O 1
ATOM 1574 N N . GLU A 1 194 ? -5.706 28.853 -13.914 1.00 27.19 194 GLU A N 1
ATOM 1575 C CA . GLU A 1 194 ? -6.198 29.690 -12.830 1.00 27.19 194 GLU A CA 1
ATOM 1576 C C . GLU A 1 194 ? -7.714 29.461 -12.677 1.00 27.19 194 GLU A C 1
ATOM 1578 O O . GLU A 1 194 ? -8.485 29.655 -13.617 1.00 27.19 194 GLU A O 1
ATOM 1583 N N . TRP A 1 195 ? -8.136 28.950 -11.519 1.00 27.58 195 TRP A N 1
ATOM 1584 C CA . TRP A 1 195 ? -9.547 28.826 -11.147 1.00 27.58 195 TRP A CA 1
ATOM 1585 C C . TRP A 1 195 ? -9.874 29.934 -10.146 1.00 27.58 195 TRP A C 1
ATOM 1587 O O . TRP A 1 195 ? -9.563 29.808 -8.961 1.00 27.58 195 TRP A O 1
ATOM 1597 N N . ASP A 1 196 ? -10.516 30.998 -10.626 1.00 28.62 196 ASP A N 1
ATOM 1598 C CA . ASP A 1 196 ? -11.074 32.068 -9.797 1.00 28.62 196 ASP A CA 1
ATOM 1599 C C . ASP A 1 196 ? -12.357 31.588 -9.097 1.00 28.62 196 ASP A C 1
ATOM 1601 O O . ASP A 1 196 ? -13.415 31.426 -9.710 1.00 28.62 196 ASP A O 1
ATOM 1605 N N . GLY A 1 197 ? -12.253 31.336 -7.790 1.00 30.91 197 GLY A N 1
ATOM 1606 C CA . GLY A 1 197 ? -13.371 31.058 -6.884 1.00 30.91 197 GLY A CA 1
ATOM 1607 C C . GLY A 1 197 ? -13.547 32.186 -5.857 1.00 30.91 197 GLY A C 1
ATOM 1608 O O . GLY A 1 197 ? -12.577 32.866 -5.530 1.00 30.91 197 GLY A O 1
ATOM 1609 N N . PRO A 1 198 ? -14.771 32.422 -5.349 1.00 29.78 198 PRO A N 1
ATOM 1610 C CA . PRO A 1 198 ? -15.157 33.716 -4.799 1.00 29.78 198 PRO A CA 1
ATOM 1611 C C . PRO A 1 198 ? -14.511 34.023 -3.441 1.00 29.78 198 PRO A C 1
ATOM 1613 O O . PRO A 1 198 ? -14.471 33.188 -2.537 1.00 29.78 198 PRO A O 1
ATOM 1616 N N . GLU A 1 199 ? -14.067 35.273 -3.302 1.00 33.97 199 GLU A N 1
ATOM 1617 C CA . GLU A 1 199 ? -13.486 35.858 -2.096 1.00 33.97 199 GLU A CA 1
ATOM 1618 C C . GLU A 1 199 ? -14.463 35.831 -0.908 1.00 33.97 199 GLU A C 1
ATOM 1620 O O . GLU A 1 199 ? -15.506 36.489 -0.900 1.00 33.97 199 GLU A O 1
ATOM 1625 N N . GLY A 1 200 ? -14.093 35.100 0.146 1.00 29.75 200 GLY A N 1
ATOM 1626 C CA . GLY A 1 200 ? -14.832 35.027 1.403 1.00 29.75 200 GLY A CA 1
ATOM 1627 C C . GLY A 1 200 ? -13.900 35.114 2.610 1.00 29.75 200 GLY A C 1
ATOM 1628 O O . GLY A 1 200 ? -13.275 34.131 2.979 1.00 29.75 200 GLY A O 1
ATOM 1629 N N . ARG A 1 201 ? -13.811 36.321 3.186 1.00 27.81 201 ARG A N 1
ATOM 1630 C CA . ARG A 1 201 ? -13.312 36.721 4.525 1.00 27.81 201 ARG A CA 1
ATOM 1631 C C . ARG A 1 201 ? -12.390 35.750 5.295 1.00 27.81 201 ARG A C 1
ATOM 1633 O O . ARG A 1 201 ? -12.830 34.766 5.878 1.00 27.81 201 ARG A O 1
ATOM 1640 N N . ARG A 1 202 ? -11.132 36.191 5.455 1.00 34.09 202 ARG A N 1
ATOM 1641 C CA . ARG A 1 202 ? -10.184 35.777 6.508 1.00 34.09 202 ARG A CA 1
ATOM 1642 C C . ARG A 1 202 ? -10.858 35.762 7.888 1.00 34.09 202 ARG A C 1
ATOM 1644 O O . ARG A 1 202 ? -11.234 36.818 8.393 1.00 34.09 202 ARG A O 1
ATOM 1651 N N . SER A 1 203 ? -10.912 34.585 8.502 1.00 25.86 203 SER A N 1
ATOM 1652 C CA . SER A 1 203 ? -10.999 34.405 9.951 1.00 25.86 203 SER A CA 1
ATOM 1653 C C . SER A 1 203 ? -9.838 33.512 10.367 1.00 25.86 203 SER A C 1
ATOM 1655 O O . SER A 1 203 ? -9.606 32.458 9.777 1.00 25.86 203 SER A O 1
ATOM 1657 N N . SER A 1 204 ? -9.059 34.010 11.312 1.00 34.00 204 SER A N 1
ATOM 1658 C CA . SER A 1 204 ? -7.833 33.432 11.834 1.00 34.00 204 SER A CA 1
ATOM 1659 C C . SER A 1 204 ? -8.137 32.376 12.892 1.00 34.00 204 SER A C 1
ATOM 1661 O O . SER A 1 204 ? -8.416 32.739 14.027 1.00 34.00 204 SER A O 1
ATOM 1663 N N . GLU A 1 205 ? -8.039 31.102 12.531 1.00 26.59 205 GLU A N 1
ATOM 1664 C CA . GLU A 1 205 ? -7.847 29.989 13.468 1.00 26.59 205 GLU A CA 1
ATOM 1665 C C . GLU A 1 205 ? -7.312 28.800 12.661 1.00 26.59 205 GLU A C 1
ATOM 1667 O O . GLU A 1 205 ? -8.031 28.108 11.943 1.00 26.59 205 GLU A O 1
ATOM 1672 N N . CYS A 1 206 ? -5.989 28.648 12.677 1.00 25.62 206 CYS A N 1
ATOM 1673 C CA . CYS A 1 206 ? -5.296 27.539 12.038 1.00 25.62 206 CYS A CA 1
ATOM 1674 C C . CYS A 1 206 ? -5.318 26.343 12.994 1.00 25.62 206 CYS A C 1
ATOM 1676 O O . CYS A 1 206 ? -4.300 26.039 13.613 1.00 25.62 206 CYS A O 1
ATOM 1678 N N . ASP A 1 207 ? -6.462 25.677 13.120 1.00 27.50 207 ASP A N 1
ATOM 1679 C CA . ASP A 1 207 ? -6.500 24.358 13.743 1.00 27.50 207 ASP A CA 1
ATOM 1680 C C . ASP A 1 207 ? -5.961 23.338 12.736 1.00 27.50 207 ASP A C 1
ATOM 1682 O O . ASP A 1 207 ? -6.538 23.082 11.674 1.00 27.50 207 ASP A O 1
ATOM 1686 N N . GLY A 1 208 ? -4.776 22.811 13.044 1.00 27.52 208 GLY A N 1
ATOM 1687 C CA . GLY A 1 208 ? -4.133 21.753 12.280 1.00 27.52 208 GLY A CA 1
ATOM 1688 C C . GLY A 1 208 ? -4.978 20.487 12.332 1.00 27.52 208 GLY A C 1
ATOM 1689 O O . GLY A 1 208 ? -4.984 19.772 13.329 1.00 27.52 208 GLY A O 1
ATOM 1690 N N . TRP A 1 209 ? -5.691 20.198 11.248 1.00 27.36 209 TRP A N 1
ATOM 1691 C CA . TRP A 1 209 ? -6.344 18.907 11.070 1.00 27.36 209 TRP A CA 1
ATOM 1692 C C . TRP A 1 209 ? -5.279 17.856 10.745 1.00 27.36 209 TRP A C 1
ATOM 1694 O O . TRP A 1 209 ? -4.975 17.600 9.578 1.00 27.36 209 TRP A O 1
ATOM 1704 N N . ASP A 1 210 ? -4.695 17.249 11.776 1.00 39.16 210 ASP A N 1
ATOM 1705 C CA . ASP A 1 210 ? -3.857 16.061 11.621 1.00 39.16 210 ASP A CA 1
ATOM 1706 C C . ASP A 1 210 ? -4.755 14.881 11.215 1.00 39.16 210 ASP A C 1
ATOM 1708 O O . ASP A 1 210 ? -5.430 14.251 12.030 1.00 39.16 210 ASP A O 1
ATOM 1712 N N . TYR A 1 211 ? -4.808 14.590 9.916 1.00 45.38 211 TYR A N 1
ATOM 1713 C CA . TYR A 1 211 ? -5.471 13.393 9.405 1.00 45.38 211 TYR A CA 1
ATOM 1714 C C . TYR A 1 211 ? -4.593 12.169 9.676 1.00 45.38 211 TYR A C 1
ATOM 1716 O O . TYR A 1 211 ? -3.499 12.047 9.123 1.00 45.38 211 TYR A O 1
ATOM 1724 N N . TYR A 1 212 ? -5.092 11.215 10.462 1.00 56.84 212 TYR A N 1
ATOM 1725 C CA . TYR A 1 212 ? -4.406 9.945 10.687 1.00 56.84 212 TYR A CA 1
ATOM 1726 C C . TYR A 1 212 ? -4.932 8.886 9.713 1.00 56.84 212 TYR A C 1
ATOM 1728 O O . TYR A 1 212 ? -6.136 8.622 9.650 1.00 56.84 212 TYR A O 1
ATOM 1736 N N . GLU A 1 213 ? -4.029 8.258 8.955 1.00 71.00 213 GLU A N 1
ATOM 1737 C CA . GLU A 1 213 ? -4.327 6.995 8.274 1.00 71.00 213 GLU A CA 1
ATOM 1738 C C . GLU A 1 213 ? -4.469 5.923 9.347 1.00 71.00 213 GLU A C 1
ATOM 1740 O O . GLU A 1 213 ? -3.515 5.696 10.085 1.00 71.00 213 GLU A O 1
ATOM 1745 N N . LYS A 1 214 ? -5.631 5.276 9.456 1.00 72.62 214 LYS A N 1
ATOM 1746 C CA . LYS A 1 214 ? -5.808 4.122 10.339 1.00 72.62 214 LYS A CA 1
ATOM 1747 C C . LYS A 1 214 ? -6.039 2.859 9.539 1.00 72.62 214 LYS A C 1
ATOM 1749 O O . LYS A 1 214 ? -6.887 2.827 8.645 1.00 72.62 214 LYS A O 1
ATOM 1754 N N . THR A 1 215 ? -5.317 1.813 9.919 1.00 78.12 215 THR A N 1
ATOM 1755 C CA . THR A 1 215 ? -5.405 0.486 9.321 1.00 78.12 215 THR A CA 1
ATOM 1756 C C . THR A 1 215 ? -5.884 -0.499 10.368 1.00 78.12 215 THR A C 1
ATOM 1758 O O . THR A 1 215 ? -5.262 -0.683 11.411 1.00 78.12 215 THR A O 1
ATOM 1761 N N . ILE A 1 216 ? -6.997 -1.164 10.081 1.00 80.38 216 ILE A N 1
ATOM 1762 C CA . ILE A 1 216 ? -7.626 -2.119 10.986 1.00 80.38 216 ILE A CA 1
ATOM 1763 C C . ILE A 1 216 ? -7.640 -3.488 10.322 1.00 80.38 216 ILE A C 1
ATOM 1765 O O . ILE A 1 216 ? -8.135 -3.661 9.206 1.00 80.38 216 ILE A O 1
ATOM 1769 N N . MET A 1 217 ? -7.108 -4.483 11.025 1.00 81.38 217 MET A N 1
ATOM 1770 C CA . MET A 1 217 ? -7.167 -5.867 10.587 1.00 81.38 217 MET A CA 1
ATOM 1771 C C . MET A 1 217 ? -8.566 -6.421 10.839 1.00 81.38 217 MET A C 1
ATOM 1773 O O . MET A 1 217 ? -9.078 -6.387 11.962 1.00 81.38 217 MET A O 1
ATOM 1777 N N . THR A 1 218 ? -9.161 -6.992 9.797 1.00 77.06 218 THR A N 1
ATOM 1778 C CA . THR A 1 218 ? -10.471 -7.641 9.875 1.00 77.06 218 THR A CA 1
ATOM 1779 C C . THR A 1 218 ? -10.378 -9.088 9.397 1.00 77.06 218 THR A C 1
ATOM 1781 O O . THR A 1 218 ? -9.497 -9.450 8.615 1.00 77.06 218 THR A O 1
ATOM 1784 N N . ARG A 1 219 ? -11.268 -9.950 9.895 1.00 72.69 219 ARG A N 1
ATOM 1785 C CA . ARG A 1 219 ? -11.418 -11.338 9.424 1.00 72.69 219 ARG A CA 1
ATOM 1786 C C . ARG A 1 219 ? -12.778 -11.542 8.781 1.00 72.69 219 ARG A C 1
ATOM 1788 O O . ARG A 1 219 ? -13.750 -10.869 9.116 1.00 72.69 219 ARG A O 1
ATOM 1795 N N . ASN A 1 220 ? -12.848 -12.501 7.864 1.00 58.16 220 ASN A N 1
ATOM 1796 C CA . ASN A 1 220 ? -14.092 -12.819 7.184 1.00 58.16 220 ASN A CA 1
ATOM 1797 C C . ASN A 1 220 ? -15.073 -13.483 8.156 1.00 58.16 220 ASN A C 1
ATOM 1799 O O . ASN A 1 220 ? -14.761 -14.502 8.766 1.00 58.16 220 ASN A O 1
ATOM 1803 N N . LYS A 1 221 ? -16.289 -12.943 8.228 1.00 46.59 221 LYS A N 1
ATOM 1804 C CA . LYS A 1 221 ? -17.498 -13.756 8.368 1.00 46.59 221 LYS A CA 1
ATOM 1805 C C . LYS A 1 221 ? -18.150 -13.780 6.992 1.00 46.59 221 LYS A C 1
ATOM 1807 O O . LYS A 1 221 ? -19.053 -12.996 6.722 1.00 46.59 221 LYS A O 1
ATOM 1812 N N . LEU A 1 222 ? -17.685 -14.651 6.102 1.00 39.81 222 LEU A N 1
ATOM 1813 C CA . LEU A 1 222 ? -18.520 -15.005 4.959 1.00 39.81 222 LEU A CA 1
ATOM 1814 C C . LEU A 1 222 ? -19.621 -15.916 5.505 1.00 39.81 222 LEU A C 1
ATOM 1816 O O . LEU A 1 222 ? -19.432 -17.117 5.643 1.00 39.81 222 LEU A O 1
ATOM 1820 N N . LYS A 1 223 ? -20.763 -15.327 5.876 1.00 33.12 223 LYS A N 1
ATOM 1821 C CA . LYS A 1 223 ? -22.020 -16.023 5.620 1.00 33.12 223 LYS A CA 1
ATOM 1822 C C . LYS A 1 223 ? -22.258 -15.837 4.132 1.00 33.12 223 LYS A C 1
ATOM 1824 O O . LYS A 1 223 ? -22.604 -14.738 3.703 1.00 33.12 223 LYS A O 1
ATOM 1829 N N . GLU A 1 224 ? -21.962 -16.877 3.366 1.00 31.28 224 GLU A N 1
ATOM 1830 C CA . GLU A 1 224 ? -22.502 -17.019 2.021 1.00 31.28 224 GLU A CA 1
ATOM 1831 C C . GLU A 1 224 ? -24.024 -16.835 2.127 1.00 31.28 224 GLU A C 1
ATOM 1833 O O . GLU A 1 224 ? -24.679 -17.452 2.972 1.00 31.28 224 GLU A O 1
ATOM 1838 N N . LYS A 1 225 ? -24.553 -15.885 1.362 1.00 31.05 225 LYS A N 1
ATOM 1839 C CA . LYS A 1 225 ? -25.968 -15.816 1.016 1.00 31.05 225 LYS A CA 1
ATOM 1840 C C . LYS A 1 225 ? -26.068 -16.123 -0.463 1.00 31.05 225 LYS A C 1
ATOM 1842 O O . LYS A 1 225 ? -25.187 -15.615 -1.196 1.00 31.05 225 LYS A O 1
#

InterPro domains:
  IPR033469 CYTH-like domain superfamily [SSF55154] (2-135)
  IPR053227 TRPL channel trafficking regulator [PTHR34932] (2-140)

pLDDT: mean 73.7, std 25.6, range [25.62, 97.88]

Sequence (225 aa):
MYLRTNSRKMQARVRKRGANGNHSYTYTIRKPEKLGQIVEVRTQVTQRDWITAKGQADEEHFPIYKTRRCFLYNDQYYQLDIYREPCHQRCNGLMLLETYSTLTPEEMGLRLPSFLNVVKEVTGNPEYSMYNLSLKEEWNNSTKFCVNIAGKVPTPNKTLTNGQAEPNKSDTPHLPDDMMKRLQEIGSNDSGNEWDGPEGRRSSECDGWDYYEKTIMTRNKLKEK

Foldseek 3Di:
DWFDFPDLLKTKDKDWDDDPPDIWIKIWIWHADPPLDIDIDIDTDDPVVVVVRVVRHDPQFDDWDWDWDWDAFPNWIKIKTQTDPPFPPVSVQWIKIKTWDLDDPVRVVVRPDPQWAFDWWQALPLCPDPQVRGGPDDPVPDPSRPSDSSPDDVDDDDDDDDDDDDDDDDGDDPDPPVVVVVRVVVVPPPPDDDDDDDDDDDDDDPDDSPIGIIMTITGDPPPPD

Radius of gyration: 21.1 Å; chains: 1; bounding box: 61×54×47 Å